Protein AF-A0A522R6Q3-F1 (afdb_monomer_lite)

pLDDT: mean 81.8, std 15.42, range [34.97, 97.06]

Structure (mmCIF, N/CA/C/O backbone):
data_AF-A0A522R6Q3-F1
#
_entry.id   AF-A0A522R6Q3-F1
#
loop_
_atom_site.group_PDB
_atom_site.id
_atom_site.type_symbol
_atom_site.label_atom_id
_atom_site.label_alt_id
_atom_site.label_comp_id
_atom_site.label_asym_id
_atom_site.label_entity_id
_atom_site.label_seq_id
_atom_site.pdbx_PDB_ins_code
_atom_site.Cartn_x
_atom_site.Cartn_y
_atom_site.Cartn_z
_atom_site.occupancy
_atom_site.B_iso_or_equiv
_atom_site.auth_seq_id
_atom_site.auth_comp_id
_atom_site.auth_asym_id
_atom_site.auth_atom_id
_atom_site.pdbx_PDB_model_num
ATOM 1 N N . ARG A 1 1 ? 6.626 5.232 -25.494 1.00 80.00 1 ARG A N 1
ATOM 2 C CA . ARG A 1 1 ? 5.201 5.577 -25.257 1.00 80.00 1 ARG A CA 1
ATOM 3 C C . ARG A 1 1 ? 5.018 6.589 -24.121 1.00 80.00 1 ARG A C 1
ATOM 5 O O . ARG A 1 1 ? 4.606 7.699 -24.402 1.00 80.00 1 ARG A O 1
ATOM 12 N N . TYR A 1 2 ? 5.373 6.273 -22.872 1.00 85.88 2 TYR A N 1
ATOM 13 C CA . TYR A 1 2 ? 5.027 7.119 -21.709 1.00 85.88 2 TYR A CA 1
ATOM 14 C C . TYR A 1 2 ? 5.958 8.314 -21.433 1.00 85.88 2 TYR A C 1
ATOM 16 O O . TYR A 1 2 ? 5.616 9.208 -20.661 1.00 85.88 2 TYR A O 1
ATOM 24 N N . PHE A 1 3 ? 7.142 8.368 -22.048 1.00 84.38 3 PHE A N 1
ATOM 25 C CA . PHE A 1 3 ? 8.125 9.424 -21.772 1.00 84.38 3 PHE A CA 1
ATOM 26 C C . PHE A 1 3 ? 8.147 10.577 -22.779 1.00 84.38 3 PHE A C 1
ATOM 28 O O . PHE A 1 3 ? 8.740 11.603 -22.460 1.00 84.38 3 PHE A O 1
ATOM 35 N N . GLY A 1 4 ? 7.463 10.466 -23.923 1.00 82.69 4 GLY A N 1
ATOM 36 C CA . GLY A 1 4 ? 7.478 11.505 -24.960 1.00 82.69 4 GLY A CA 1
ATOM 37 C C . GLY A 1 4 ? 8.907 11.939 -25.302 1.00 82.69 4 GLY A C 1
ATOM 38 O O . GLY A 1 4 ? 9.760 11.096 -25.574 1.00 82.69 4 GLY A O 1
ATOM 39 N N . GLU A 1 5 ? 9.169 13.243 -25.214 1.00 78.00 5 GLU A N 1
ATOM 40 C CA . GLU A 1 5 ? 10.476 13.860 -25.482 1.00 78.00 5 GLU A CA 1
ATOM 41 C C . GLU A 1 5 ? 11.444 13.881 -24.283 1.00 78.00 5 GLU A C 1
ATOM 43 O O . GLU A 1 5 ? 12.530 14.458 -24.378 1.00 78.00 5 GLU A O 1
ATOM 48 N N . ASP A 1 6 ? 11.090 13.271 -23.143 1.00 79.94 6 ASP A N 1
ATOM 49 C CA . ASP A 1 6 ? 11.948 13.223 -21.952 1.00 79.94 6 ASP A CA 1
ATOM 50 C C . ASP A 1 6 ? 13.162 12.306 -22.180 1.00 79.94 6 ASP A C 1
ATOM 52 O O . ASP A 1 6 ? 13.231 11.165 -21.720 1.00 79.94 6 ASP A O 1
ATOM 56 N N . ARG A 1 7 ? 14.164 12.846 -22.880 1.00 75.31 7 ARG A N 1
ATOM 57 C CA . ARG A 1 7 ? 15.468 12.215 -23.129 1.00 75.31 7 ARG A CA 1
ATOM 58 C C . ARG A 1 7 ? 16.297 12.047 -21.853 1.00 75.31 7 ARG A C 1
ATOM 60 O O . ARG A 1 7 ? 17.336 11.394 -21.877 1.00 75.31 7 ARG A O 1
ATOM 67 N N . GLY A 1 8 ? 15.864 12.635 -20.736 1.00 82.19 8 GLY A N 1
ATOM 68 C CA . GLY A 1 8 ? 16.541 12.514 -19.453 1.00 82.19 8 GLY A CA 1
ATOM 69 C C . GLY A 1 8 ? 16.447 11.114 -18.860 1.00 82.19 8 GLY A C 1
ATOM 70 O O . GLY A 1 8 ? 17.351 10.737 -18.120 1.00 82.19 8 GLY A O 1
ATOM 71 N N . ILE A 1 9 ? 15.416 10.335 -19.209 1.00 84.75 9 ILE A N 1
ATOM 72 C CA . ILE A 1 9 ? 15.151 9.022 -18.604 1.00 84.75 9 ILE A CA 1
ATOM 73 C C . ILE A 1 9 ? 16.295 8.019 -18.794 1.00 84.75 9 ILE A C 1
ATOM 75 O O . ILE A 1 9 ? 16.598 7.273 -17.871 1.00 84.75 9 ILE A O 1
ATOM 79 N N . GLY A 1 10 ? 17.000 8.068 -19.930 1.00 81.19 10 GLY A N 1
ATOM 80 C CA . GLY A 1 10 ? 18.147 7.192 -20.199 1.00 81.19 10 GLY A CA 1
ATOM 81 C C . GLY A 1 10 ? 19.348 7.430 -19.277 1.00 81.19 10 GLY A C 1
ATOM 82 O O . GLY A 1 10 ? 20.266 6.620 -19.253 1.00 81.19 10 GLY A O 1
ATOM 83 N N . ARG A 1 11 ? 19.352 8.527 -18.504 1.00 86.44 11 ARG A N 1
ATOM 84 C CA . ARG A 1 11 ? 20.384 8.827 -17.497 1.00 86.44 11 ARG A CA 1
ATOM 85 C C . ARG A 1 11 ? 20.007 8.368 -16.086 1.00 86.44 11 ARG A C 1
ATOM 87 O O . ARG A 1 11 ? 20.813 8.512 -15.171 1.00 86.44 11 ARG A O 1
ATOM 94 N N . TYR A 1 12 ? 18.779 7.897 -15.875 1.00 87.06 12 TYR A N 1
ATOM 95 C CA . TYR A 1 12 ? 18.307 7.487 -14.556 1.00 87.06 12 TYR A CA 1
ATOM 96 C C . TYR A 1 12 ? 18.830 6.085 -14.250 1.00 87.06 12 TYR A C 1
ATOM 98 O O . TYR A 1 12 ? 18.958 5.252 -15.145 1.00 87.06 12 TYR A O 1
ATOM 106 N N . ARG A 1 13 ? 19.075 5.795 -12.968 1.00 85.44 13 ARG A N 1
ATOM 107 C CA . ARG A 1 13 ? 19.248 4.404 -12.536 1.00 85.44 13 ARG A CA 1
ATOM 108 C C . ARG A 1 13 ? 17.981 3.604 -12.881 1.00 85.44 13 ARG A C 1
ATOM 110 O O . ARG A 1 13 ? 16.888 4.148 -12.677 1.00 85.44 13 ARG A O 1
ATOM 117 N N . PRO A 1 14 ? 18.098 2.345 -13.339 1.00 88.44 14 PRO A N 1
ATOM 118 C CA . PRO A 1 14 ? 16.953 1.535 -13.747 1.00 88.44 14 PRO A CA 1
ATOM 119 C C . PRO A 1 14 ? 15.808 1.510 -12.729 1.00 88.44 14 PRO A C 1
ATOM 121 O O . PRO A 1 14 ? 14.663 1.702 -13.120 1.00 88.44 14 PRO A O 1
ATOM 124 N N . ILE A 1 15 ? 16.095 1.425 -11.425 1.00 84.56 15 ILE A N 1
ATOM 125 C CA . ILE A 1 15 ? 15.044 1.448 -10.391 1.00 84.56 15 ILE A CA 1
ATOM 126 C C . ILE A 1 15 ? 14.213 2.744 -10.370 1.00 84.56 15 ILE A C 1
ATOM 128 O O . ILE A 1 15 ? 12.997 2.718 -10.188 1.00 84.56 15 ILE A O 1
ATOM 132 N N . LEU A 1 16 ? 14.849 3.894 -10.608 1.00 87.25 16 LEU A N 1
ATOM 133 C CA . LEU A 1 16 ? 14.160 5.186 -10.662 1.00 87.25 16 LEU A CA 1
ATOM 134 C C . LEU A 1 16 ? 13.388 5.339 -11.973 1.00 87.25 16 LEU A C 1
ATOM 136 O O . LEU A 1 16 ? 12.299 5.916 -11.991 1.00 87.25 16 LEU A O 1
ATOM 140 N N . ALA A 1 17 ? 13.945 4.818 -13.069 1.00 91.06 17 ALA A N 1
ATOM 141 C CA . ALA A 1 17 ? 13.254 4.768 -14.348 1.00 91.06 17 ALA A CA 1
ATOM 142 C C . ALA A 1 17 ? 11.998 3.886 -14.264 1.00 91.06 17 ALA A C 1
ATOM 144 O O . ALA A 1 17 ? 10.948 4.305 -14.744 1.00 91.06 17 ALA A O 1
ATOM 145 N N . ALA A 1 18 ? 12.086 2.740 -13.583 1.00 89.69 18 ALA A N 1
ATOM 146 C CA . ALA A 1 18 ? 10.985 1.815 -13.336 1.00 89.69 18 ALA A CA 1
ATOM 147 C C . ALA A 1 18 ? 9.850 2.494 -12.553 1.00 89.69 18 ALA A C 1
ATOM 149 O O . ALA A 1 18 ? 8.717 2.548 -13.026 1.00 89.69 18 ALA A O 1
ATOM 150 N N . ALA A 1 19 ? 10.161 3.126 -11.415 1.00 87.75 19 ALA A N 1
ATOM 151 C CA . ALA A 1 19 ? 9.169 3.860 -10.623 1.00 87.75 19 ALA A CA 1
ATOM 152 C C . ALA A 1 19 ? 8.488 4.984 -11.429 1.00 87.75 19 ALA A C 1
ATOM 154 O O . ALA A 1 19 ? 7.269 5.166 -11.375 1.00 87.75 19 ALA A O 1
ATOM 155 N N . LYS A 1 20 ? 9.264 5.733 -12.225 1.00 90.81 20 LYS A N 1
ATOM 156 C CA . LYS A 1 20 ? 8.725 6.807 -13.069 1.00 90.81 20 LYS A CA 1
ATOM 157 C C . LYS A 1 20 ? 7.875 6.263 -14.221 1.00 90.81 20 LYS A C 1
ATOM 159 O O . LYS A 1 20 ? 6.862 6.880 -14.548 1.00 90.81 20 LYS A O 1
ATOM 164 N N . LEU A 1 21 ? 8.271 5.142 -14.827 1.00 92.06 21 LEU A N 1
ATOM 165 C CA . LEU A 1 21 ? 7.525 4.471 -15.891 1.00 92.06 21 LEU A CA 1
ATOM 166 C C . LEU A 1 21 ? 6.180 3.981 -15.364 1.00 92.06 21 LEU A C 1
ATOM 168 O O . LEU A 1 21 ? 5.160 4.367 -15.927 1.00 92.06 21 LEU A O 1
ATOM 172 N N . MET A 1 22 ? 6.178 3.241 -14.253 1.00 90.25 22 MET A N 1
ATOM 173 C CA . MET A 1 22 ? 4.954 2.747 -13.622 1.00 90.25 22 MET A CA 1
ATOM 174 C C . MET A 1 22 ? 3.986 3.894 -13.313 1.00 90.25 22 MET A C 1
ATOM 176 O O . MET A 1 22 ? 2.839 3.877 -13.753 1.00 90.25 22 MET A O 1
ATOM 180 N N . LYS A 1 23 ? 4.471 4.961 -12.659 1.00 90.19 23 LYS A N 1
ATOM 181 C CA . LYS A 1 23 ? 3.654 6.146 -12.355 1.00 90.19 23 LYS A CA 1
ATOM 182 C C . LYS A 1 23 ? 3.011 6.744 -13.608 1.00 90.19 23 LYS A C 1
ATOM 184 O O . LYS A 1 23 ? 1.820 7.047 -13.603 1.00 90.19 23 LYS A O 1
ATOM 189 N N . LYS A 1 24 ? 3.788 6.943 -14.678 1.00 92.19 24 LYS A N 1
ATOM 190 C CA . LYS A 1 24 ? 3.263 7.513 -15.926 1.00 92.19 24 LYS A CA 1
ATOM 191 C C . LYS A 1 24 ? 2.306 6.562 -16.642 1.00 92.19 24 LYS A C 1
ATOM 193 O O . LYS A 1 24 ? 1.339 7.036 -17.229 1.00 92.19 24 LYS A O 1
ATOM 198 N N . ALA A 1 25 ? 2.568 5.258 -16.601 1.00 92.44 25 ALA A N 1
ATOM 199 C CA . ALA A 1 25 ? 1.698 4.254 -17.191 1.00 92.44 25 ALA A CA 1
ATOM 200 C C . ALA A 1 25 ? 0.341 4.218 -16.485 1.00 92.44 25 ALA A C 1
ATOM 202 O O . ALA A 1 25 ? -0.677 4.341 -17.156 1.00 92.44 25 ALA A O 1
ATOM 203 N N . MET A 1 26 ? 0.313 4.177 -15.150 1.00 90.75 26 MET A N 1
ATOM 204 C CA . MET A 1 26 ? -0.932 4.265 -14.381 1.00 90.75 26 MET A CA 1
ATOM 205 C C . MET A 1 26 ? -1.720 5.536 -14.734 1.00 90.75 26 MET A C 1
ATOM 207 O O . MET A 1 26 ? -2.878 5.454 -15.136 1.00 90.75 26 MET A O 1
ATOM 211 N N . GLN A 1 27 ? -1.067 6.704 -14.696 1.00 90.50 27 GLN A N 1
ATOM 212 C CA . GLN A 1 27 ? -1.711 7.987 -15.005 1.00 90.50 27 GLN A CA 1
ATOM 213 C C . GLN A 1 27 ? -2.290 8.043 -16.423 1.00 90.50 27 GLN A C 1
ATOM 215 O O . GLN A 1 27 ? -3.409 8.515 -16.614 1.00 90.50 27 GLN A O 1
ATOM 220 N N . ALA A 1 28 ? -1.543 7.561 -17.419 1.00 92.19 28 ALA A N 1
ATOM 221 C CA . ALA A 1 28 ? -1.988 7.542 -18.810 1.00 92.19 28 ALA A CA 1
ATOM 222 C C . ALA A 1 28 ? -3.176 6.596 -19.050 1.00 92.19 28 ALA A C 1
ATOM 224 O O . ALA A 1 28 ? -3.886 6.761 -20.037 1.00 92.19 28 ALA A O 1
ATOM 225 N N . ASN A 1 29 ? -3.397 5.639 -18.149 1.00 91.75 29 ASN A N 1
ATOM 226 C CA . ASN A 1 29 ? -4.520 4.709 -18.182 1.00 91.75 29 ASN A CA 1
ATOM 227 C C . ASN A 1 29 ? -5.604 5.081 -17.153 1.00 91.75 29 ASN A C 1
ATOM 229 O O . ASN A 1 29 ? -6.420 4.252 -16.782 1.00 91.75 29 ASN A O 1
ATOM 233 N N . GLY A 1 30 ? -5.635 6.325 -16.658 1.00 90.38 30 GLY A N 1
ATOM 234 C CA . GLY A 1 30 ? -6.686 6.782 -15.739 1.00 90.38 30 GLY A CA 1
ATOM 235 C C . GLY A 1 30 ? -6.645 6.139 -14.348 1.00 90.38 30 GLY A C 1
ATOM 236 O O . GLY A 1 30 ? -7.564 6.336 -13.559 1.00 90.38 30 GLY A O 1
ATOM 237 N N . LEU A 1 31 ? -5.577 5.410 -14.024 1.00 89.88 31 LEU A N 1
ATOM 238 C CA . LEU A 1 31 ? -5.349 4.832 -12.708 1.00 89.88 31 LEU A CA 1
ATOM 239 C C . LEU A 1 31 ? -4.641 5.863 -11.826 1.00 89.88 31 LEU A C 1
ATOM 241 O O . LEU A 1 31 ? -3.684 6.529 -12.241 1.00 89.88 31 LEU A O 1
ATOM 245 N N . ARG A 1 32 ? -5.097 5.987 -10.582 1.00 82.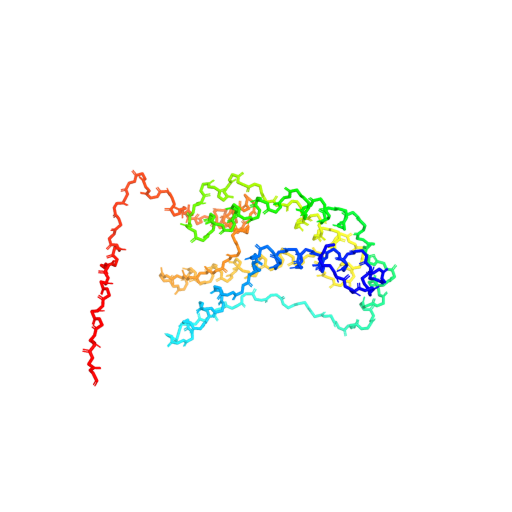81 32 ARG A N 1
ATOM 246 C CA . ARG A 1 32 ? -4.449 6.808 -9.557 1.00 82.81 32 ARG A CA 1
ATOM 247 C C . ARG A 1 32 ? -3.937 5.924 -8.433 1.00 82.81 32 ARG A C 1
ATOM 249 O O . ARG A 1 32 ? -4.434 4.823 -8.219 1.00 82.81 32 ARG A O 1
ATOM 256 N N . GLY A 1 33 ? -2.901 6.420 -7.767 1.00 74.31 33 GLY A N 1
ATOM 257 C CA . GLY A 1 33 ? -2.432 5.836 -6.521 1.00 74.31 33 GLY A CA 1
ATOM 258 C C . GLY A 1 33 ? -3.388 6.131 -5.367 1.00 74.31 33 GLY A C 1
ATOM 259 O O . GLY A 1 33 ? -4.472 6.688 -5.541 1.00 74.31 33 GLY A O 1
ATOM 260 N N . ASP A 1 34 ? -2.935 5.769 -4.183 1.00 70.94 34 ASP A N 1
ATOM 261 C CA . ASP A 1 34 ? -3.558 6.069 -2.905 1.00 70.94 34 ASP A CA 1
ATOM 262 C C . ASP A 1 34 ? -3.635 7.582 -2.603 1.00 70.94 34 ASP A C 1
ATOM 264 O O . ASP A 1 34 ? -3.029 8.422 -3.270 1.00 70.94 34 ASP A O 1
ATOM 268 N N . GLY A 1 35 ? -4.410 7.940 -1.572 1.00 75.50 35 GLY A N 1
ATOM 269 C CA . GLY A 1 35 ? -4.387 9.279 -0.968 1.00 75.50 35 GLY A CA 1
ATOM 270 C C . GLY A 1 35 ? -5.717 10.033 -0.968 1.00 75.50 35 GLY A C 1
ATOM 271 O O . GLY A 1 35 ? -5.989 10.778 -0.030 1.00 75.50 35 GLY A O 1
ATOM 272 N N . GLU A 1 36 ? -6.572 9.838 -1.974 1.00 82.81 36 GLU A N 1
ATOM 273 C CA . GLU A 1 36 ? -7.834 10.591 -2.067 1.00 82.81 36 GLU A CA 1
ATOM 274 C C . GLU A 1 36 ? -8.810 10.191 -0.948 1.00 82.81 36 GLU A C 1
ATOM 276 O O . GLU A 1 36 ? -9.277 11.041 -0.192 1.00 82.81 36 GLU A O 1
ATOM 281 N N . VAL A 1 37 ? -9.027 8.885 -0.754 1.00 87.06 37 VAL A N 1
ATOM 282 C CA . VAL A 1 37 ? -9.896 8.367 0.317 1.00 87.06 37 VAL A CA 1
ATOM 283 C C . VAL A 1 37 ? -9.352 8.703 1.703 1.00 87.06 37 VAL A C 1
ATOM 285 O O . VAL A 1 37 ? -10.098 9.188 2.551 1.00 87.06 37 VAL A O 1
ATOM 288 N N . THR A 1 38 ? -8.055 8.500 1.947 1.00 87.12 38 THR A N 1
ATOM 289 C CA . THR A 1 38 ? -7.442 8.811 3.249 1.00 87.12 38 THR A CA 1
ATOM 290 C C . THR A 1 38 ? -7.491 10.308 3.553 1.00 87.12 38 THR A C 1
ATOM 292 O O . THR A 1 38 ? -7.748 10.686 4.696 1.00 87.12 38 THR A O 1
ATOM 295 N N . GLY A 1 39 ? -7.321 11.169 2.544 1.00 90.25 39 GLY A N 1
ATOM 296 C CA . GLY A 1 39 ? -7.484 12.617 2.668 1.00 90.25 39 GLY A CA 1
ATOM 297 C C . GLY A 1 39 ? -8.916 13.032 3.013 1.00 90.25 39 GLY A C 1
ATOM 298 O O . GLY A 1 39 ? -9.122 13.839 3.925 1.00 90.25 39 GLY A O 1
ATOM 299 N N . THR A 1 40 ? -9.910 12.453 2.336 1.00 93.44 40 THR A N 1
ATOM 300 C CA . THR A 1 40 ? -11.330 12.699 2.633 1.00 93.44 40 THR A CA 1
ATOM 301 C C . THR A 1 40 ? -11.694 12.224 4.040 1.00 93.44 40 THR A C 1
ATOM 303 O O . THR A 1 40 ? -12.265 12.996 4.808 1.00 93.44 40 THR A O 1
ATOM 306 N N . VAL A 1 41 ? -11.291 11.010 4.432 1.00 93.19 41 VAL A N 1
ATOM 307 C CA . VAL A 1 41 ? -11.500 10.483 5.793 1.00 93.19 41 VAL A CA 1
ATOM 308 C C . VAL A 1 41 ? -10.866 11.395 6.843 1.00 93.19 41 VAL A C 1
ATOM 310 O O . VAL A 1 41 ? -11.522 11.754 7.818 1.00 93.19 41 VAL A O 1
ATOM 313 N N . ALA A 1 42 ? -9.614 11.819 6.647 1.00 92.06 42 ALA A N 1
ATOM 314 C CA . ALA A 1 42 ? -8.933 12.715 7.581 1.00 92.06 42 ALA A CA 1
ATOM 315 C C . ALA A 1 42 ? -9.641 14.076 7.701 1.00 92.06 42 ALA A C 1
ATOM 317 O O . ALA A 1 42 ? -9.712 14.653 8.789 1.00 92.06 42 ALA A O 1
ATOM 318 N N . THR A 1 43 ? -10.187 14.583 6.593 1.00 95.00 43 THR A N 1
ATOM 319 C CA . THR A 1 43 ? -10.943 15.841 6.559 1.00 95.00 43 THR A CA 1
ATOM 320 C C . THR A 1 43 ? -12.251 15.712 7.336 1.00 95.00 43 THR A C 1
ATOM 322 O O . THR A 1 43 ? -12.528 16.555 8.190 1.00 95.00 43 THR A O 1
ATOM 325 N N . LEU A 1 44 ? -13.011 14.637 7.108 1.00 96.06 44 LEU A N 1
ATOM 326 C CA . LEU A 1 44 ? -14.251 14.341 7.831 1.00 96.06 44 LEU A CA 1
ATOM 327 C C . LEU A 1 44 ? -13.996 14.144 9.328 1.00 96.06 44 LEU A C 1
ATOM 329 O O . LEU A 1 44 ? -14.665 14.758 10.156 1.00 96.06 44 LEU A O 1
ATOM 333 N N . ALA A 1 45 ? -12.975 13.364 9.692 1.00 94.75 45 ALA A N 1
ATOM 334 C CA . ALA A 1 45 ? -12.592 13.158 11.086 1.00 94.75 45 ALA A CA 1
ATOM 335 C C . ALA A 1 45 ? -12.306 14.493 11.792 1.00 94.75 45 ALA A C 1
ATOM 337 O O . ALA A 1 45 ? -12.816 14.742 12.883 1.00 94.75 45 ALA A O 1
ATOM 338 N N . LYS A 1 46 ? -11.568 15.398 11.135 1.00 95.38 46 LYS A N 1
ATOM 339 C CA . LYS A 1 46 ? -11.297 16.741 11.661 1.00 95.38 46 LYS A CA 1
ATOM 340 C C . LYS A 1 46 ? -12.568 17.582 11.802 1.00 95.38 46 LYS A C 1
ATOM 342 O O . LYS A 1 46 ? -12.732 18.243 12.823 1.00 95.38 46 LYS A O 1
ATOM 347 N N . GLN A 1 47 ? -13.448 17.575 10.799 1.00 97.06 47 GLN A N 1
ATOM 348 C CA . GLN A 1 47 ? -14.710 18.328 10.824 1.00 97.06 47 GLN A CA 1
ATOM 349 C C . GLN A 1 47 ? -15.620 17.895 11.978 1.00 97.06 47 GLN A C 1
ATOM 351 O O . GLN A 1 47 ? -16.281 18.735 12.582 1.00 97.06 47 GLN A O 1
ATOM 356 N N . HIS A 1 48 ? -15.606 16.607 12.314 1.00 96.38 48 HIS A N 1
ATOM 357 C CA . HIS A 1 48 ? -16.421 16.032 13.382 1.00 96.38 48 HIS A CA 1
ATOM 358 C C . HIS A 1 48 ? -15.687 15.896 14.727 1.00 96.38 48 HIS A C 1
ATOM 360 O O . HIS A 1 48 ? -16.232 15.312 15.659 1.00 96.38 48 HIS A O 1
ATOM 366 N N . GLY A 1 49 ? -14.465 16.425 14.858 1.00 94.88 49 GLY A N 1
ATOM 367 C CA . GLY A 1 49 ? -13.703 16.369 16.110 1.00 94.88 49 GLY A CA 1
ATOM 368 C C . GLY A 1 49 ? -13.281 14.956 16.536 1.00 94.88 49 GLY A C 1
ATOM 369 O O . GLY A 1 49 ? -13.000 14.729 17.712 1.00 94.88 49 GLY A O 1
ATOM 370 N N . VAL A 1 50 ? -13.228 14.003 15.603 1.00 94.44 50 VAL A N 1
ATOM 371 C CA . VAL A 1 50 ? -12.780 12.630 15.861 1.00 94.44 50 VAL A CA 1
ATOM 372 C C . VAL A 1 50 ? -11.263 12.624 16.024 1.00 94.44 50 VAL A C 1
ATOM 374 O O . VAL A 1 50 ? -10.524 13.095 15.155 1.00 94.44 50 VAL A O 1
ATOM 377 N N . LYS A 1 51 ? -10.776 12.073 17.142 1.00 91.38 51 LYS A N 1
ATOM 378 C CA . LYS A 1 51 ? -9.339 11.925 17.391 1.00 91.38 51 LYS A CA 1
ATOM 379 C C . LYS A 1 51 ? -8.733 10.983 16.351 1.00 91.38 51 LYS A C 1
ATOM 381 O O . LYS A 1 51 ? -9.059 9.803 16.309 1.00 91.38 51 LYS A O 1
ATOM 386 N N . THR A 1 52 ? -7.802 11.495 15.555 1.00 91.19 52 THR A N 1
ATOM 387 C CA . THR A 1 52 ? -7.048 10.691 14.590 1.00 91.19 52 THR A CA 1
ATOM 388 C C . THR A 1 52 ? -5.737 10.220 15.201 1.00 91.19 52 THR A C 1
ATOM 390 O O . THR A 1 52 ? -4.943 11.042 15.664 1.00 91.19 52 THR A O 1
ATOM 393 N N . VAL A 1 53 ? -5.480 8.917 15.148 1.00 89.44 53 VAL A N 1
ATOM 394 C CA . VAL A 1 53 ? -4.160 8.346 15.423 1.00 89.44 53 VAL A CA 1
ATOM 395 C C . VAL A 1 53 ? -3.500 8.053 14.086 1.00 89.44 53 VAL A C 1
ATOM 397 O O . VAL A 1 53 ? -4.107 7.433 13.217 1.00 89.44 53 VAL A O 1
ATOM 400 N N . LYS A 1 54 ? -2.264 8.519 13.913 1.00 85.06 54 LYS A N 1
ATOM 401 C CA . LYS A 1 54 ? -1.415 8.120 12.794 1.00 85.06 54 LYS A CA 1
ATOM 402 C C . LYS A 1 54 ? -0.308 7.229 13.351 1.00 85.06 54 LYS A C 1
ATOM 404 O O . LYS A 1 54 ? 0.592 7.768 13.996 1.00 85.06 54 LYS A O 1
ATOM 409 N N . PRO A 1 55 ? -0.382 5.899 13.167 1.00 80.94 55 PRO A N 1
ATOM 410 C CA . PRO A 1 55 ? 0.660 4.971 13.595 1.00 80.94 55 PRO A CA 1
ATOM 411 C C . PRO A 1 55 ? 1.883 5.109 12.673 1.00 80.94 55 PRO A C 1
ATOM 413 O O . PRO A 1 55 ? 2.186 4.253 11.849 1.00 80.94 55 PRO A O 1
ATOM 416 N N . GLU A 1 56 ? 2.549 6.260 12.734 1.00 77.12 56 GLU A N 1
ATOM 417 C CA . GLU A 1 56 ? 3.707 6.563 11.901 1.00 77.12 56 GLU A CA 1
ATOM 418 C C . GLU A 1 56 ? 4.972 6.011 12.560 1.00 77.12 56 GLU A C 1
ATOM 420 O O . GLU A 1 56 ? 5.286 6.310 13.713 1.00 77.12 56 GLU A O 1
ATOM 425 N N . THR A 1 57 ? 5.734 5.222 11.803 1.00 76.50 57 THR A N 1
ATOM 426 C CA . THR A 1 57 ? 7.108 4.879 12.170 1.00 76.50 57 THR A CA 1
ATOM 427 C C . THR A 1 57 ? 8.054 5.854 11.483 1.00 76.50 57 THR A C 1
ATOM 429 O O . THR A 1 57 ? 8.250 5.792 10.271 1.00 76.50 57 THR A O 1
ATOM 432 N N . THR A 1 58 ? 8.683 6.739 12.254 1.00 76.12 58 THR A N 1
ATOM 433 C CA . THR A 1 58 ? 9.705 7.642 11.713 1.00 76.12 58 THR A CA 1
ATOM 434 C C . THR A 1 58 ? 11.005 6.880 11.476 1.00 76.12 58 THR A C 1
ATOM 436 O O . THR A 1 58 ? 11.587 6.293 12.397 1.00 76.12 58 THR A O 1
ATOM 439 N N . LEU A 1 59 ? 11.485 6.911 10.233 1.00 79.25 59 LEU A N 1
ATOM 440 C CA . LEU A 1 59 ? 12.854 6.547 9.894 1.00 79.25 59 LEU A CA 1
ATOM 441 C C . LEU A 1 59 ? 13.678 7.824 9.725 1.00 79.25 59 LEU A C 1
ATOM 443 O O . LEU A 1 59 ? 13.549 8.537 8.731 1.00 79.25 59 LEU A O 1
ATOM 447 N N . GLU A 1 60 ? 14.532 8.116 10.700 1.00 80.56 60 GLU A N 1
ATOM 448 C CA . GLU A 1 60 ? 15.426 9.266 10.627 1.00 80.56 60 GLU A CA 1
ATOM 449 C C . GLU A 1 60 ? 16.713 8.901 9.877 1.00 80.56 60 GLU A C 1
ATOM 451 O O . GLU A 1 60 ? 17.534 8.115 10.353 1.00 80.56 60 GLU A O 1
ATOM 456 N N . ILE A 1 61 ? 16.925 9.517 8.712 1.00 80.56 61 ILE A N 1
ATOM 457 C CA . ILE A 1 61 ? 18.202 9.441 7.998 1.00 80.56 61 ILE A CA 1
ATOM 458 C C . ILE A 1 61 ? 19.091 10.578 8.503 1.00 80.56 61 ILE A C 1
ATOM 460 O O . ILE A 1 61 ? 19.070 11.682 7.960 1.00 80.56 61 ILE A O 1
ATOM 464 N N . ARG A 1 62 ? 19.889 10.296 9.538 1.00 78.81 62 ARG A N 1
ATOM 465 C CA . ARG A 1 62 ? 20.783 11.282 10.177 1.00 78.81 62 ARG A CA 1
ATOM 466 C C . ARG A 1 62 ? 21.762 11.933 9.200 1.00 78.81 62 ARG A C 1
ATOM 468 O O . ARG A 1 62 ? 22.077 13.113 9.317 1.00 78.81 62 ARG A O 1
ATOM 475 N N . GLU A 1 63 ? 22.236 11.168 8.219 1.00 83.88 63 GLU A N 1
ATOM 476 C CA . GLU A 1 63 ? 23.277 11.599 7.285 1.00 83.88 63 GLU A CA 1
ATOM 477 C C . GLU A 1 63 ? 22.816 11.489 5.822 1.00 83.88 63 GLU A C 1
ATOM 479 O O . GLU A 1 63 ? 23.287 10.629 5.072 1.00 83.88 63 GLU A O 1
ATOM 484 N N . PRO A 1 64 ? 21.908 12.370 5.359 1.00 84.12 64 PRO A N 1
ATOM 485 C CA . PRO A 1 64 ? 21.239 12.216 4.065 1.00 84.12 64 PRO A CA 1
ATOM 486 C C . PRO A 1 64 ? 22.213 12.237 2.880 1.00 84.12 64 PRO A C 1
ATOM 488 O O . PRO A 1 64 ? 22.047 11.494 1.916 1.00 84.12 64 PRO A O 1
ATOM 491 N N . ARG A 1 65 ? 23.287 13.037 2.951 1.00 86.25 65 ARG A N 1
ATOM 492 C CA . ARG A 1 65 ? 24.327 13.054 1.906 1.00 86.25 65 ARG A CA 1
ATOM 493 C C . ARG A 1 65 ? 25.105 11.741 1.844 1.00 86.25 65 ARG A C 1
ATOM 495 O O . ARG A 1 65 ? 25.459 11.307 0.749 1.00 86.25 65 ARG A O 1
ATOM 502 N N . GLN A 1 66 ? 25.385 11.128 2.994 1.00 83.75 66 GLN A N 1
ATOM 503 C CA . GLN A 1 66 ? 26.065 9.835 3.043 1.00 83.75 66 GLN A CA 1
ATOM 504 C C . GLN A 1 66 ? 25.145 8.724 2.542 1.00 83.75 66 GLN A C 1
ATOM 506 O O . GLN A 1 66 ? 25.579 7.913 1.732 1.00 83.75 66 GLN A O 1
ATOM 511 N N . ALA A 1 67 ? 23.864 8.758 2.913 1.00 81.31 67 ALA A N 1
ATOM 512 C CA . ALA A 1 67 ? 22.848 7.850 2.393 1.00 81.31 67 ALA A CA 1
ATOM 513 C C . ALA A 1 67 ? 22.765 7.908 0.858 1.00 81.31 67 ALA A C 1
ATOM 515 O O . ALA A 1 67 ? 22.853 6.881 0.194 1.00 81.31 67 ALA A O 1
ATOM 516 N N . VAL A 1 68 ? 22.699 9.103 0.262 1.00 82.88 68 VAL A N 1
ATOM 517 C CA . VAL A 1 68 ? 22.684 9.239 -1.206 1.00 82.88 68 VAL A CA 1
ATOM 518 C C . VAL A 1 68 ? 23.954 8.664 -1.843 1.00 82.88 68 VAL A C 1
ATOM 520 O O . VAL A 1 68 ? 23.866 7.963 -2.850 1.00 82.88 68 VAL A O 1
ATOM 523 N N . LYS A 1 69 ? 25.135 8.909 -1.259 1.00 82.75 69 LYS A N 1
ATOM 524 C CA . LYS A 1 69 ? 26.396 8.327 -1.752 1.00 82.75 69 LYS A CA 1
ATOM 525 C C . LYS A 1 69 ? 26.411 6.802 -1.633 1.00 82.75 69 LYS A C 1
ATOM 527 O O . LYS A 1 69 ? 26.818 6.135 -2.578 1.00 82.75 69 LYS A O 1
ATOM 532 N N . ALA A 1 70 ? 25.940 6.257 -0.515 1.00 78.38 70 ALA A N 1
ATOM 533 C CA . ALA A 1 70 ? 25.851 4.819 -0.283 1.00 78.38 70 ALA A CA 1
ATOM 534 C C . ALA A 1 70 ? 24.867 4.151 -1.253 1.00 78.38 70 ALA A C 1
ATOM 536 O O . ALA A 1 70 ? 25.175 3.102 -1.810 1.00 78.38 70 ALA A O 1
ATOM 537 N N . PHE A 1 71 ? 23.730 4.789 -1.538 1.00 80.19 71 PHE A N 1
ATOM 538 C CA . PHE A 1 71 ? 22.802 4.336 -2.572 1.00 80.19 71 PHE A CA 1
ATOM 539 C C . PHE A 1 71 ? 23.438 4.384 -3.968 1.00 80.19 71 PHE A C 1
ATOM 541 O O . PHE A 1 71 ? 23.301 3.451 -4.756 1.00 80.19 71 PHE A O 1
ATOM 548 N N . ALA A 1 72 ? 24.166 5.456 -4.289 1.00 78.62 72 ALA A N 1
ATOM 549 C CA . ALA A 1 72 ? 24.841 5.583 -5.576 1.00 78.62 72 ALA A CA 1
ATOM 550 C C . ALA A 1 72 ? 25.952 4.535 -5.770 1.00 78.62 72 ALA A C 1
ATOM 552 O O . ALA A 1 72 ? 26.151 4.084 -6.897 1.00 78.62 72 ALA A O 1
ATOM 553 N N . ALA A 1 73 ? 26.644 4.149 -4.694 1.00 78.62 73 ALA A N 1
ATOM 554 C CA . ALA A 1 73 ? 27.711 3.152 -4.715 1.00 78.62 73 ALA A CA 1
ATOM 555 C C . ALA A 1 73 ? 27.185 1.706 -4.689 1.00 78.62 73 ALA A C 1
ATOM 557 O O . ALA A 1 73 ? 27.665 0.874 -5.452 1.00 78.62 73 ALA A O 1
ATOM 558 N N . SER A 1 74 ? 26.188 1.424 -3.844 1.00 72.31 74 SER A N 1
ATOM 559 C CA . SER A 1 74 ? 25.795 0.056 -3.463 1.00 72.31 74 SER A CA 1
ATOM 560 C C . SER A 1 74 ? 24.279 -0.178 -3.433 1.00 72.31 74 SER A C 1
ATOM 562 O O . SER A 1 74 ? 23.821 -1.208 -2.940 1.00 72.31 74 SER A O 1
ATOM 564 N N . GLY A 1 75 ? 23.478 0.776 -3.909 1.00 69.81 75 GLY A N 1
ATOM 565 C CA . GLY A 1 75 ? 22.043 0.581 -4.103 1.00 69.81 75 GLY A CA 1
ATOM 566 C C . GLY A 1 75 ? 21.763 -0.385 -5.260 1.00 69.81 75 GLY A C 1
ATOM 567 O O . GLY A 1 75 ? 22.609 -0.522 -6.154 1.00 69.81 75 GLY A O 1
ATOM 568 N N . PRO A 1 76 ? 20.576 -1.018 -5.281 1.00 73.50 76 PRO A N 1
ATOM 569 C CA . PRO A 1 76 ? 20.208 -1.962 -6.332 1.00 73.50 76 PRO A CA 1
ATOM 570 C C . PRO A 1 76 ? 20.332 -1.300 -7.710 1.00 73.50 76 PRO A C 1
ATOM 572 O O . PRO A 1 76 ? 19.987 -0.123 -7.880 1.00 73.50 76 PRO A O 1
ATOM 575 N N . ASP A 1 77 ? 20.841 -2.037 -8.701 1.00 73.81 77 ASP A N 1
ATOM 576 C CA . ASP A 1 77 ? 20.858 -1.540 -10.081 1.00 73.81 77 ASP A CA 1
ATOM 577 C C . ASP A 1 77 ? 19.423 -1.311 -10.589 1.00 73.81 77 ASP A C 1
ATOM 579 O O . ASP A 1 77 ? 19.147 -0.311 -11.250 1.00 73.81 77 ASP A O 1
ATOM 583 N N . GLY A 1 78 ? 18.488 -2.163 -10.159 1.00 79.88 78 GLY A N 1
ATOM 584 C CA . GLY A 1 78 ? 17.080 -2.121 -10.510 1.00 79.88 78 GLY A CA 1
ATOM 585 C C . GLY A 1 78 ? 16.768 -2.645 -11.903 1.00 79.88 78 GLY A C 1
ATOM 586 O O . GLY A 1 78 ? 15.691 -2.332 -12.399 1.00 79.88 78 GLY A O 1
ATOM 587 N N . ILE A 1 79 ? 17.675 -3.380 -12.556 1.00 85.56 79 ILE A N 1
ATOM 588 C CA . ILE A 1 79 ? 17.450 -3.878 -13.923 1.00 85.56 79 ILE A CA 1
ATOM 589 C C . ILE A 1 79 ? 16.285 -4.868 -13.937 1.00 85.56 79 ILE A C 1
ATOM 591 O O . ILE A 1 79 ? 15.371 -4.710 -14.741 1.00 85.56 79 ILE A O 1
ATOM 595 N N . ALA A 1 80 ? 16.269 -5.826 -13.005 1.00 83.25 80 ALA A N 1
ATOM 596 C CA . ALA A 1 80 ? 15.169 -6.783 -12.871 1.00 83.25 80 ALA A CA 1
ATOM 597 C C . ALA A 1 80 ? 13.829 -6.082 -12.584 1.00 83.25 80 ALA A C 1
ATOM 599 O O . ALA A 1 80 ? 12.823 -6.388 -13.215 1.00 83.25 80 ALA A O 1
ATOM 600 N N . CYS A 1 81 ? 13.832 -5.078 -11.698 1.00 87.56 81 CYS A N 1
ATOM 601 C CA . CYS A 1 81 ? 12.645 -4.267 -11.422 1.00 87.56 81 CYS A CA 1
ATOM 602 C C . CYS A 1 81 ? 12.175 -3.492 -12.666 1.00 87.56 81 CYS A C 1
ATOM 604 O O . CYS A 1 81 ? 10.980 -3.434 -12.936 1.00 87.56 81 CYS A O 1
ATOM 606 N N . LEU A 1 82 ? 13.091 -2.911 -13.449 1.00 89.31 82 LEU A N 1
ATOM 607 C CA . LEU A 1 82 ? 12.734 -2.224 -14.690 1.00 89.31 82 LEU A CA 1
ATOM 608 C C . LEU A 1 82 ? 12.155 -3.187 -15.732 1.00 89.31 82 LEU A C 1
ATOM 610 O O . LEU A 1 82 ? 11.167 -2.830 -16.364 1.00 89.31 82 LEU A O 1
ATOM 614 N N . GLY A 1 83 ? 12.740 -4.379 -15.888 1.00 89.81 83 GLY A N 1
ATOM 615 C CA . GLY A 1 83 ? 12.206 -5.435 -16.753 1.00 89.81 83 GLY A CA 1
ATOM 616 C C . GLY A 1 83 ? 10.776 -5.799 -16.368 1.00 89.81 83 GLY A C 1
ATOM 617 O O . GLY A 1 83 ? 9.877 -5.684 -17.190 1.00 89.81 83 GLY A O 1
ATOM 618 N N . LEU A 1 84 ? 10.546 -6.073 -15.084 1.00 88.81 84 LEU A N 1
ATOM 619 C CA . LEU A 1 84 ? 9.214 -6.379 -14.570 1.00 88.81 84 LEU A CA 1
ATOM 620 C C . LEU A 1 84 ? 8.218 -5.231 -14.784 1.00 88.81 84 LEU A C 1
ATOM 622 O O . LEU A 1 84 ? 7.080 -5.468 -15.161 1.00 88.81 84 LEU A O 1
ATOM 626 N N . VAL A 1 85 ? 8.624 -3.970 -14.593 1.00 90.88 85 VAL A N 1
ATOM 627 C CA . VAL A 1 85 ? 7.739 -2.831 -14.897 1.00 90.88 85 VAL A CA 1
ATOM 628 C C . VAL A 1 85 ? 7.391 -2.761 -16.379 1.00 90.88 85 VAL A C 1
ATOM 630 O O . VAL A 1 85 ? 6.270 -2.378 -16.701 1.00 90.88 85 VAL A O 1
ATOM 633 N N . LEU A 1 86 ? 8.323 -3.081 -17.280 1.00 92.12 86 LEU A N 1
ATOM 634 C CA . LEU A 1 86 ? 8.019 -3.133 -18.710 1.00 92.12 86 LEU A CA 1
ATOM 635 C C . LEU A 1 86 ? 6.960 -4.206 -18.987 1.00 92.12 86 LEU A C 1
ATOM 637 O O . LEU A 1 86 ? 5.943 -3.877 -19.591 1.00 92.12 86 LEU A O 1
ATOM 641 N N . ASP A 1 87 ? 7.138 -5.413 -18.444 1.00 91.56 87 ASP A N 1
ATOM 642 C CA . ASP A 1 87 ? 6.176 -6.513 -18.591 1.00 91.56 87 ASP A CA 1
ATOM 643 C C . ASP A 1 87 ? 4.787 -6.125 -18.060 1.00 91.56 87 ASP A C 1
ATOM 645 O O . ASP A 1 87 ? 3.778 -6.293 -18.742 1.00 91.56 87 ASP A O 1
ATOM 649 N N . VAL A 1 88 ? 4.729 -5.504 -16.880 1.00 90.56 88 VAL A N 1
ATOM 650 C CA . VAL A 1 88 ? 3.478 -5.041 -16.259 1.00 90.56 88 VAL A CA 1
ATOM 651 C C . VAL A 1 88 ? 2.771 -4.009 -17.129 1.00 90.56 88 VAL A C 1
ATOM 653 O O . VAL A 1 88 ? 1.557 -4.056 -17.328 1.00 90.56 88 VAL A O 1
ATOM 656 N N . VAL A 1 89 ? 3.529 -3.051 -17.656 1.00 92.19 89 VAL A N 1
ATOM 657 C CA . VAL A 1 89 ? 2.989 -1.978 -18.489 1.00 92.19 89 VAL A CA 1
ATOM 658 C C . VAL A 1 89 ? 2.490 -2.497 -19.838 1.00 92.19 89 VAL A C 1
ATOM 660 O O . VAL A 1 89 ? 1.556 -1.913 -20.393 1.00 92.19 89 VAL A O 1
ATOM 663 N N . ASP A 1 90 ? 3.084 -3.570 -20.353 1.00 91.25 90 ASP A N 1
ATOM 664 C CA . ASP A 1 90 ? 2.707 -4.158 -21.636 1.00 91.25 90 ASP A CA 1
ATOM 665 C C . ASP A 1 90 ? 1.581 -5.197 -21.506 1.00 91.25 90 ASP A C 1
ATOM 667 O O . ASP A 1 90 ? 0.775 -5.334 -22.432 1.00 91.25 90 ASP A O 1
ATOM 671 N N . HIS A 1 91 ? 1.478 -5.891 -20.367 1.00 91.44 91 HIS A N 1
ATOM 672 C CA . HIS A 1 91 ? 0.607 -7.064 -20.228 1.00 91.44 91 HIS A CA 1
ATOM 673 C C . HIS A 1 91 ? -0.405 -7.000 -19.080 1.00 91.44 91 HIS A C 1
ATOM 675 O O . HIS A 1 91 ? -1.499 -7.538 -19.228 1.00 91.44 91 HIS A O 1
ATOM 681 N N . GLU A 1 92 ? -0.098 -6.328 -17.971 1.00 91.06 92 GLU A N 1
ATOM 682 C CA . GLU A 1 92 ? -0.892 -6.436 -16.733 1.00 91.06 92 GLU A CA 1
ATOM 683 C C . GLU A 1 92 ? -1.811 -5.231 -16.478 1.00 91.06 92 GLU A C 1
ATOM 685 O O . GLU A 1 92 ? -2.637 -5.263 -15.569 1.00 91.06 92 GLU A O 1
ATOM 690 N N . LEU A 1 93 ? -1.745 -4.161 -17.279 1.00 90.38 93 LEU A N 1
ATOM 691 C CA . LEU A 1 93 ? -2.653 -3.011 -17.125 1.00 90.38 93 LEU A CA 1
ATOM 692 C C . LEU A 1 93 ? -4.154 -3.382 -17.080 1.00 90.38 93 LEU A C 1
ATOM 694 O O . LEU A 1 93 ? -4.871 -2.766 -16.284 1.00 90.38 93 LEU A O 1
ATOM 698 N N . PRO A 1 94 ? -4.665 -4.363 -17.858 1.00 91.62 94 PRO A N 1
ATOM 699 C CA . PRO A 1 94 ? -6.049 -4.821 -17.724 1.00 91.62 94 PRO A CA 1
ATOM 700 C C . PRO A 1 94 ? -6.399 -5.327 -16.316 1.00 91.62 94 PRO A C 1
ATOM 702 O O . PRO A 1 94 ? -7.482 -5.019 -15.817 1.00 91.62 94 PRO A O 1
ATOM 705 N N . ASP A 1 95 ? -5.477 -6.012 -15.639 1.00 91.62 95 ASP A N 1
ATOM 706 C CA . ASP A 1 95 ? -5.689 -6.516 -14.277 1.00 91.62 95 ASP A CA 1
ATOM 707 C C . ASP A 1 95 ? -5.714 -5.372 -13.259 1.00 91.62 95 ASP A C 1
ATOM 709 O O . ASP A 1 95 ? -6.527 -5.367 -12.331 1.00 91.62 95 ASP A O 1
ATOM 713 N N . PHE A 1 96 ? -4.899 -4.331 -13.467 1.00 90.56 96 PHE A N 1
ATOM 714 C CA . PHE A 1 96 ? -4.959 -3.116 -12.649 1.00 90.56 96 PHE A CA 1
ATOM 715 C C . PHE A 1 96 ? -6.317 -2.418 -12.780 1.00 90.56 96 PHE A C 1
ATOM 717 O O . PHE A 1 96 ? -6.865 -1.959 -11.777 1.00 90.56 96 PHE A O 1
ATOM 724 N N . HIS A 1 97 ? -6.881 -2.362 -13.990 1.00 92.38 97 HIS A N 1
ATOM 725 C CA . HIS A 1 97 ? -8.231 -1.842 -14.208 1.00 92.38 97 HIS A CA 1
ATOM 726 C C . HIS A 1 97 ? -9.298 -2.700 -13.529 1.00 92.38 97 HIS A C 1
ATOM 728 O O . HIS A 1 97 ? -10.166 -2.157 -12.845 1.00 92.38 97 HIS A O 1
ATOM 734 N N . ALA A 1 98 ? -9.226 -4.023 -13.691 1.00 93.44 98 ALA A N 1
ATOM 735 C CA . ALA A 1 98 ? -10.159 -4.946 -13.057 1.00 93.44 98 ALA A CA 1
ATOM 736 C C . ALA A 1 98 ? -10.142 -4.786 -11.529 1.00 93.44 98 ALA A C 1
ATOM 738 O O . ALA A 1 98 ? -11.197 -4.602 -10.923 1.00 93.44 98 ALA A O 1
ATOM 739 N N . ARG A 1 99 ? -8.952 -4.731 -10.914 1.00 92.44 99 ARG A N 1
ATOM 740 C CA . ARG A 1 99 ? -8.805 -4.489 -9.468 1.00 92.44 99 ARG A CA 1
ATOM 741 C C . ARG A 1 99 ? -9.308 -3.117 -9.041 1.00 92.44 99 ARG A C 1
ATOM 743 O O . ARG A 1 99 ? -9.974 -3.022 -8.017 1.00 92.44 99 ARG A O 1
ATOM 750 N N . ALA A 1 100 ? -9.011 -2.058 -9.794 1.00 91.88 100 ALA A N 1
ATOM 751 C CA . ALA A 1 100 ? -9.477 -0.712 -9.456 1.00 91.88 100 ALA A CA 1
ATOM 752 C C . ALA A 1 100 ? -11.012 -0.620 -9.469 1.00 91.88 100 ALA A C 1
ATOM 754 O O . ALA A 1 100 ? -11.600 -0.041 -8.557 1.00 91.88 100 ALA A O 1
ATOM 755 N N . ASN A 1 101 ? -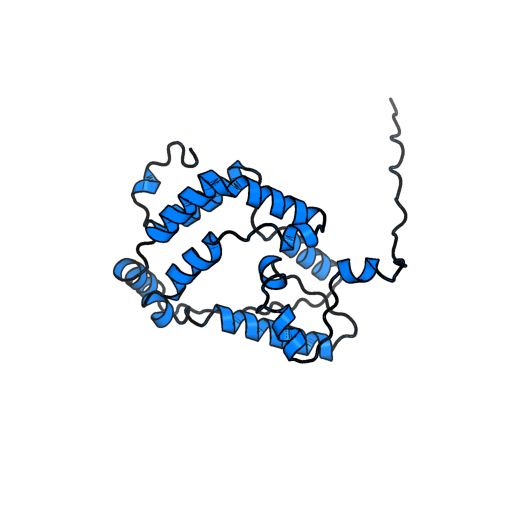11.661 -1.238 -10.459 1.00 93.19 101 ASN A N 1
ATOM 756 C CA . ASN A 1 101 ? -13.120 -1.290 -10.544 1.00 93.19 101 ASN A CA 1
ATOM 757 C C . ASN A 1 101 ? -13.729 -2.148 -9.429 1.00 93.19 101 ASN A C 1
ATOM 759 O O . ASN A 1 101 ? -14.714 -1.738 -8.815 1.00 93.19 101 ASN A O 1
ATOM 763 N N . ALA A 1 102 ? -13.127 -3.302 -9.133 1.00 94.19 102 ALA A N 1
ATOM 764 C CA . ALA A 1 102 ? -13.554 -4.157 -8.031 1.00 94.19 102 ALA A CA 1
ATOM 765 C C . ALA A 1 102 ? -13.448 -3.422 -6.683 1.00 94.19 102 ALA A C 1
ATOM 767 O O . ALA A 1 102 ? -14.395 -3.408 -5.904 1.00 94.19 102 ALA A O 1
ATOM 768 N N . TRP A 1 103 ? -12.351 -2.693 -6.451 1.00 91.38 103 TRP A N 1
ATOM 769 C CA . TRP A 1 103 ? -12.193 -1.836 -5.273 1.00 91.38 103 TRP A CA 1
ATOM 770 C C . TRP A 1 103 ? -13.245 -0.724 -5.202 1.00 91.38 103 TRP A C 1
ATOM 772 O O . TRP A 1 103 ? -13.831 -0.508 -4.145 1.00 91.38 103 TRP A O 1
ATOM 782 N N . ALA A 1 104 ? -13.522 -0.043 -6.317 1.00 91.44 104 ALA A N 1
ATOM 783 C CA . ALA A 1 104 ? -14.485 1.057 -6.354 1.00 91.44 104 ALA A CA 1
ATOM 784 C C . ALA A 1 104 ? -15.939 0.607 -6.124 1.00 91.44 104 ALA A C 1
ATOM 786 O O . ALA A 1 104 ? -16.754 1.390 -5.643 1.00 91.44 104 ALA A O 1
ATOM 787 N N . THR A 1 105 ? -16.266 -0.636 -6.482 1.00 92.88 105 THR A N 1
ATOM 788 C CA . THR A 1 105 ? -17.617 -1.210 -6.353 1.00 92.88 105 THR A CA 1
ATOM 789 C C . THR A 1 105 ? -17.794 -2.083 -5.113 1.00 92.88 105 THR A C 1
ATOM 791 O O . THR A 1 105 ? -18.923 -2.435 -4.786 1.00 92.88 105 THR A O 1
ATOM 794 N N . GLY A 1 106 ? -16.708 -2.408 -4.407 1.00 91.81 106 GLY A N 1
ATOM 795 C CA . GLY A 1 106 ? -16.738 -3.310 -3.257 1.00 91.81 106 GLY A CA 1
ATOM 796 C C . GLY A 1 106 ? -16.819 -4.795 -3.627 1.00 91.81 106 GLY A C 1
ATOM 797 O O . GLY A 1 106 ? -17.198 -5.596 -2.780 1.00 91.81 106 GLY A O 1
ATOM 798 N N . ASP A 1 107 ? -16.458 -5.184 -4.855 1.00 93.69 107 ASP A N 1
ATOM 799 C CA . ASP A 1 107 ? -16.407 -6.589 -5.284 1.00 93.69 107 ASP A CA 1
ATOM 800 C C . ASP A 1 107 ? -15.182 -7.296 -4.675 1.00 93.69 107 ASP A C 1
ATOM 802 O O . ASP A 1 107 ? -14.103 -7.398 -5.270 1.00 93.69 107 ASP A O 1
ATOM 806 N N . ILE A 1 108 ? -15.344 -7.750 -3.430 1.00 91.25 108 ILE A N 1
ATOM 807 C CA . ILE A 1 108 ? -14.289 -8.422 -2.663 1.00 91.25 108 ILE A CA 1
ATOM 808 C C . ILE A 1 108 ? -13.882 -9.747 -3.317 1.00 91.25 108 ILE A C 1
ATOM 810 O O . ILE A 1 108 ? -12.706 -10.114 -3.307 1.00 91.25 108 ILE A O 1
ATOM 814 N N . ASP A 1 109 ? -14.828 -10.450 -3.931 1.00 91.38 109 ASP A N 1
ATOM 815 C CA . ASP A 1 109 ? -14.564 -11.712 -4.610 1.00 91.38 109 ASP A CA 1
ATOM 816 C C . ASP A 1 109 ? -13.668 -11.528 -5.833 1.00 91.38 109 ASP A C 1
ATOM 818 O O . ASP A 1 109 ? -12.733 -12.310 -6.033 1.00 91.38 109 ASP A O 1
ATOM 822 N N . ALA A 1 110 ? -13.908 -10.494 -6.640 1.00 92.81 110 ALA A N 1
ATOM 823 C CA . ALA A 1 110 ? -13.011 -10.132 -7.729 1.00 92.81 110 ALA A CA 1
ATOM 824 C C . ALA A 1 110 ? -11.643 -9.687 -7.197 1.00 92.81 110 ALA A C 1
ATOM 826 O O . ALA A 1 110 ? -10.623 -10.127 -7.724 1.00 92.81 110 ALA A O 1
ATOM 827 N N . LEU A 1 111 ? -11.593 -8.890 -6.125 1.00 91.81 111 LEU A N 1
ATOM 828 C CA . LEU A 1 111 ? -10.326 -8.459 -5.522 1.00 91.81 111 LEU A CA 1
ATOM 829 C C . LEU A 1 111 ? -9.454 -9.623 -5.030 1.00 91.81 111 LEU A C 1
ATOM 831 O O . LEU A 1 111 ? -8.235 -9.548 -5.153 1.00 91.81 111 LEU A O 1
ATOM 835 N N . ARG A 1 112 ? -10.055 -10.700 -4.509 1.00 89.75 112 ARG A N 1
ATOM 836 C CA . ARG A 1 112 ? -9.331 -11.919 -4.106 1.00 89.75 112 ARG A CA 1
ATOM 837 C C . ARG A 1 112 ? -8.830 -12.742 -5.298 1.00 89.75 112 ARG A C 1
ATOM 839 O O . ARG A 1 112 ? -7.853 -13.472 -5.163 1.00 89.75 112 ARG A O 1
ATOM 846 N N . LYS A 1 113 ? -9.525 -12.682 -6.440 1.00 90.81 113 LYS A N 1
ATOM 847 C CA . LYS A 1 113 ? -9.238 -13.504 -7.631 1.00 90.81 113 LYS A CA 1
ATOM 848 C C . LYS A 1 113 ? -8.253 -12.844 -8.585 1.00 90.81 113 LYS A C 1
ATOM 850 O O . LYS A 1 113 ? -7.451 -13.551 -9.190 1.00 90.81 113 LYS A O 1
ATOM 855 N N . VAL A 1 114 ? -8.343 -11.526 -8.770 1.00 86.81 114 VAL A N 1
ATOM 856 C CA . VAL A 1 114 ? -7.448 -10.813 -9.683 1.00 86.81 114 VAL A CA 1
ATOM 857 C C . VAL A 1 114 ? -6.068 -10.714 -9.027 1.00 86.81 114 VAL A C 1
ATOM 859 O O . VAL A 1 114 ? -5.967 -10.116 -7.952 1.00 86.81 114 VAL A O 1
ATOM 862 N N . PRO A 1 115 ? -5.012 -11.277 -9.644 1.00 77.81 115 PRO A N 1
ATOM 863 C CA . PRO A 1 115 ? -3.686 -11.303 -9.044 1.00 77.81 115 PRO A CA 1
ATOM 864 C C . PRO A 1 115 ? -3.183 -9.903 -8.693 1.00 77.81 115 PRO A C 1
ATOM 866 O O . PRO A 1 115 ? -3.351 -8.945 -9.453 1.00 77.81 115 PRO A O 1
ATOM 869 N N . GLU A 1 116 ? -2.519 -9.782 -7.546 1.00 79.56 116 GLU A N 1
ATOM 870 C CA . GLU A 1 116 ? -1.666 -8.626 -7.310 1.00 79.56 116 GLU A CA 1
ATOM 871 C C . GLU A 1 116 ? -0.409 -8.757 -8.175 1.00 79.56 116 GLU A C 1
ATOM 873 O O . GLU A 1 116 ? 0.196 -9.825 -8.265 1.00 79.56 116 GLU A O 1
ATOM 878 N N . SER A 1 117 ? -0.019 -7.665 -8.829 1.00 78.19 117 SER A N 1
ATOM 879 C CA . SER A 1 117 ? 1.194 -7.656 -9.636 1.00 78.19 117 SER A CA 1
ATOM 880 C C . SER A 1 117 ? 2.422 -7.891 -8.762 1.00 78.19 117 SER A C 1
ATOM 882 O O . SER A 1 117 ? 2.678 -7.141 -7.812 1.00 78.19 117 SER A O 1
ATOM 884 N N . ALA A 1 118 ? 3.249 -8.862 -9.158 1.00 76.62 118 ALA A N 1
ATOM 885 C CA . ALA A 1 118 ? 4.527 -9.161 -8.511 1.00 76.62 118 ALA A CA 1
ATOM 886 C C . ALA A 1 118 ? 5.496 -7.965 -8.521 1.00 76.62 118 ALA A C 1
ATOM 888 O O . ALA A 1 118 ? 6.499 -7.974 -7.800 1.00 76.62 118 ALA A O 1
ATOM 889 N N . TYR A 1 119 ? 5.205 -6.927 -9.321 1.00 77.88 119 TYR A N 1
ATOM 890 C CA . TYR A 1 119 ? 5.912 -5.650 -9.330 1.00 77.88 119 TYR A CA 1
ATOM 891 C C . TYR A 1 119 ? 6.167 -5.112 -7.930 1.00 77.88 119 TYR A C 1
ATOM 893 O O . TYR A 1 119 ? 7.301 -4.733 -7.627 1.00 77.88 119 TYR A O 1
ATOM 901 N N . ARG A 1 120 ? 5.129 -5.067 -7.086 1.00 74.62 120 ARG A N 1
ATOM 902 C CA . ARG A 1 120 ? 5.235 -4.433 -5.772 1.00 74.62 120 ARG A CA 1
ATOM 903 C C . ARG A 1 120 ? 6.256 -5.152 -4.908 1.00 74.62 120 ARG A C 1
ATOM 905 O O . ARG A 1 120 ? 7.246 -4.533 -4.524 1.00 74.62 120 ARG A O 1
ATOM 912 N N . ASP A 1 121 ? 6.088 -6.451 -4.715 1.00 73.75 121 ASP A N 1
ATOM 913 C CA . ASP A 1 121 ? 6.960 -7.246 -3.850 1.00 73.75 121 ASP A CA 1
ATOM 914 C C . ASP A 1 121 ? 8.380 -7.356 -4.408 1.00 73.75 121 ASP A C 1
ATOM 916 O O . ASP A 1 121 ? 9.367 -7.227 -3.680 1.00 73.75 121 ASP A O 1
ATOM 920 N N . THR A 1 122 ? 8.515 -7.529 -5.722 1.00 73.31 122 THR A N 1
ATOM 921 C CA . THR A 1 122 ? 9.821 -7.715 -6.367 1.00 73.31 122 THR A CA 1
ATOM 922 C C . THR A 1 122 ? 10.633 -6.422 -6.381 1.00 73.31 122 THR A C 1
ATOM 924 O O . THR A 1 122 ? 11.821 -6.416 -6.056 1.00 73.31 122 THR A O 1
ATOM 927 N N . CYS A 1 123 ? 10.016 -5.288 -6.716 1.00 76.69 123 CYS A N 1
ATOM 928 C CA . CYS A 1 123 ? 10.716 -4.008 -6.679 1.00 76.69 123 CYS A CA 1
ATOM 929 C C . CYS A 1 123 ? 10.951 -3.519 -5.245 1.00 76.69 123 CYS A C 1
ATOM 931 O O . CYS A 1 123 ? 11.987 -2.907 -4.984 1.00 76.69 123 CYS A O 1
ATOM 933 N N . GLN A 1 124 ? 10.044 -3.809 -4.307 1.00 71.56 124 GLN A N 1
ATOM 934 C CA . GLN A 1 124 ? 10.229 -3.491 -2.891 1.00 71.56 124 GLN A CA 1
ATOM 935 C C . GLN A 1 124 ? 11.361 -4.320 -2.272 1.00 71.56 124 GLN A C 1
ATOM 937 O O . GLN A 1 124 ? 12.242 -3.751 -1.628 1.00 71.56 124 GLN A O 1
ATOM 942 N N . SER A 1 125 ? 11.405 -5.631 -2.521 1.00 68.88 125 SER A N 1
ATOM 943 C CA . SER A 1 125 ? 12.478 -6.513 -2.037 1.00 68.88 125 SER A CA 1
ATOM 944 C C . SER A 1 125 ? 13.845 -6.169 -2.631 1.00 68.88 125 SER A C 1
ATOM 946 O O . SER A 1 125 ? 14.853 -6.233 -1.928 1.00 68.88 125 SER A O 1
ATOM 948 N N . ALA A 1 126 ? 13.901 -5.699 -3.881 1.00 69.06 126 ALA A N 1
ATOM 949 C CA . ALA A 1 126 ? 15.136 -5.179 -4.467 1.00 69.06 126 ALA A CA 1
ATOM 950 C C . ALA A 1 126 ? 15.690 -3.967 -3.692 1.00 69.06 126 ALA A C 1
ATOM 952 O O . ALA A 1 126 ? 16.905 -3.774 -3.627 1.00 69.06 126 ALA A O 1
ATOM 953 N N . ILE A 1 127 ? 14.816 -3.156 -3.086 1.00 66.81 127 ILE A N 1
ATOM 954 C CA . ILE A 1 127 ? 15.205 -2.013 -2.253 1.00 66.81 127 ILE A CA 1
ATOM 955 C C . ILE A 1 127 ? 15.618 -2.483 -0.858 1.00 66.81 127 ILE A C 1
ATOM 957 O O . ILE A 1 127 ? 16.674 -2.068 -0.385 1.00 66.81 127 ILE A O 1
ATOM 961 N N . THR A 1 128 ? 14.822 -3.336 -0.207 1.00 64.19 128 THR A N 1
ATOM 962 C CA . THR A 1 128 ? 15.030 -3.745 1.196 1.00 64.19 128 THR A CA 1
ATOM 963 C C . THR A 1 128 ? 16.111 -4.814 1.378 1.00 64.19 128 THR A C 1
ATOM 965 O O . THR A 1 128 ? 16.733 -4.868 2.435 1.00 64.19 128 THR A O 1
ATOM 968 N N . GLY A 1 129 ? 16.384 -5.630 0.357 1.00 61.78 129 GLY A N 1
ATOM 969 C CA . GLY A 1 129 ? 17.417 -6.672 0.373 1.00 61.78 129 GLY A CA 1
ATOM 970 C C . GLY A 1 129 ? 18.830 -6.175 0.048 1.00 61.78 129 GLY A C 1
ATOM 971 O O . GLY A 1 129 ? 19.802 -6.913 0.210 1.00 61.78 129 GLY A O 1
ATOM 972 N N . ALA A 1 130 ? 18.982 -4.927 -0.403 1.00 66.31 130 ALA A N 1
ATOM 973 C CA . ALA A 1 130 ? 20.290 -4.354 -0.696 1.00 66.31 130 ALA A CA 1
ATOM 974 C C . ALA A 1 130 ? 21.057 -4.042 0.600 1.00 66.31 130 ALA A C 1
ATOM 976 O O . ALA A 1 130 ? 20.485 -3.538 1.564 1.00 66.31 130 ALA A O 1
ATOM 977 N N . GLY A 1 131 ? 22.383 -4.233 0.615 1.00 63.38 131 GLY A N 1
ATOM 978 C CA . GLY A 1 131 ? 23.222 -3.907 1.785 1.00 63.38 131 GLY A CA 1
ATOM 979 C C . GLY A 1 131 ? 23.082 -2.452 2.270 1.00 63.38 131 GLY A C 1
ATOM 980 O O . GLY A 1 131 ? 23.266 -2.160 3.450 1.00 63.38 131 GLY A O 1
ATOM 981 N N . PHE A 1 132 ? 22.670 -1.553 1.373 1.00 71.19 132 PHE A N 1
ATOM 982 C CA . PHE A 1 132 ? 22.268 -0.181 1.673 1.00 71.19 132 PHE A CA 1
ATOM 983 C C . PHE A 1 132 ? 21.069 -0.073 2.637 1.00 71.19 132 PHE A C 1
ATOM 985 O O . PHE A 1 132 ? 21.084 0.775 3.527 1.00 71.19 132 PHE A O 1
ATOM 992 N N . ALA A 1 133 ? 20.045 -0.920 2.493 1.00 72.31 133 ALA A N 1
ATOM 993 C CA . ALA A 1 133 ? 18.838 -0.860 3.314 1.00 72.31 133 ALA A CA 1
ATOM 994 C C . ALA A 1 133 ? 19.126 -1.186 4.778 1.00 72.31 133 ALA A C 1
ATOM 996 O O . ALA A 1 133 ? 18.682 -0.455 5.660 1.00 72.31 133 ALA A O 1
ATOM 997 N N . LYS A 1 134 ? 19.950 -2.206 5.036 1.00 72.94 134 LYS A N 1
ATOM 998 C CA . LYS A 1 134 ? 20.400 -2.542 6.391 1.00 72.94 134 LYS A CA 1
ATOM 999 C C . LYS A 1 134 ? 21.220 -1.415 7.024 1.00 72.94 134 LYS A C 1
ATOM 1001 O O . LYS A 1 134 ? 21.012 -1.080 8.185 1.00 72.94 134 LYS A O 1
ATOM 1006 N N . ALA A 1 135 ? 22.114 -0.784 6.257 1.00 71.19 135 ALA A N 1
ATOM 1007 C CA . ALA A 1 135 ? 22.917 0.344 6.739 1.00 71.19 135 ALA A CA 1
ATOM 1008 C C . ALA A 1 135 ? 22.066 1.567 7.135 1.00 71.19 135 ALA A C 1
ATOM 1010 O O . ALA A 1 135 ? 22.492 2.366 7.966 1.00 71.19 135 ALA A O 1
ATOM 1011 N N . LEU A 1 136 ? 20.867 1.702 6.561 1.00 74.56 136 LEU A N 1
ATOM 1012 C CA . LEU A 1 136 ? 19.914 2.762 6.883 1.00 74.56 136 LEU A CA 1
ATOM 1013 C C . LEU A 1 136 ? 18.759 2.317 7.793 1.00 74.56 136 LEU A C 1
ATOM 1015 O O . LEU A 1 136 ? 17.878 3.129 8.057 1.00 74.56 136 LEU A O 1
ATOM 1019 N N . GLY A 1 137 ? 18.730 1.064 8.263 1.00 73.12 137 GLY A N 1
ATOM 1020 C CA . GLY A 1 137 ? 17.633 0.528 9.083 1.00 73.12 137 GLY A CA 1
ATOM 1021 C C . GLY A 1 137 ? 16.284 0.432 8.354 1.00 73.12 137 GLY A C 1
ATOM 1022 O O . GLY A 1 137 ? 15.230 0.510 8.988 1.00 73.12 137 GLY A O 1
ATOM 1023 N N . ILE A 1 138 ? 16.315 0.315 7.024 1.00 75.88 138 ILE A N 1
ATOM 1024 C CA . ILE A 1 138 ? 15.142 0.186 6.143 1.00 75.88 138 ILE A CA 1
ATOM 1025 C C . ILE A 1 138 ? 14.664 -1.272 6.068 1.00 75.88 138 ILE A C 1
ATOM 1027 O O . ILE A 1 138 ? 13.482 -1.522 5.857 1.00 75.88 138 ILE A O 1
ATOM 1031 N N . ASP A 1 139 ? 15.565 -2.235 6.254 1.00 75.25 139 ASP A N 1
ATOM 1032 C CA . ASP A 1 139 ? 15.299 -3.674 6.138 1.00 75.25 139 ASP A CA 1
ATOM 1033 C C . ASP A 1 139 ? 14.192 -4.165 7.085 1.00 75.25 139 ASP A C 1
ATOM 1035 O O . ASP A 1 139 ? 13.349 -4.960 6.681 1.00 75.25 139 ASP A O 1
ATOM 1039 N N . ASN A 1 140 ? 14.134 -3.634 8.309 1.00 77.94 140 ASN A N 1
ATOM 1040 C CA . ASN A 1 140 ? 13.084 -3.952 9.286 1.00 77.94 140 ASN A CA 1
ATOM 1041 C C . ASN A 1 140 ? 11.902 -2.956 9.277 1.00 77.94 140 ASN A C 1
ATOM 1043 O O . ASN A 1 140 ? 11.052 -2.977 10.167 1.00 77.94 140 ASN A O 1
ATOM 1047 N N . LEU A 1 141 ? 11.852 -2.016 8.329 1.00 80.81 141 LEU A N 1
ATOM 1048 C CA . LEU A 1 141 ? 10.829 -0.969 8.335 1.00 80.81 141 LEU A CA 1
ATOM 1049 C C . LEU A 1 141 ? 9.398 -1.512 8.155 1.00 80.81 141 LEU A C 1
ATOM 1051 O O . LEU A 1 141 ? 8.545 -1.072 8.926 1.00 80.81 141 LEU A O 1
ATOM 1055 N N . PRO A 1 142 ? 9.112 -2.464 7.238 1.00 82.19 142 PRO A N 1
ATOM 1056 C CA . PRO A 1 142 ? 7.757 -3.001 7.078 1.00 82.19 142 PRO A CA 1
ATOM 1057 C C . PRO A 1 142 ? 7.197 -3.601 8.374 1.00 82.19 142 PRO A C 1
ATOM 1059 O O . PRO A 1 142 ? 6.131 -3.193 8.823 1.00 82.19 142 PRO A O 1
ATOM 1062 N N . ALA A 1 143 ? 7.967 -4.461 9.048 1.00 85.25 143 ALA A N 1
ATOM 1063 C CA . ALA A 1 143 ? 7.546 -5.083 10.304 1.00 85.25 143 ALA A CA 1
ATOM 1064 C C . ALA A 1 143 ? 7.374 -4.064 11.446 1.00 85.25 143 ALA A C 1
ATOM 1066 O O . ALA A 1 143 ? 6.496 -4.212 12.294 1.00 85.25 143 ALA A O 1
ATOM 1067 N N . ARG A 1 144 ? 8.185 -2.994 11.479 1.00 87.69 144 ARG A N 1
ATOM 1068 C CA . ARG A 1 144 ? 8.006 -1.899 12.451 1.00 87.69 144 ARG A CA 1
ATOM 1069 C C . ARG A 1 144 ? 6.715 -1.121 12.210 1.00 87.69 144 ARG A C 1
ATOM 1071 O O . ARG A 1 144 ? 6.040 -0.787 13.180 1.00 87.69 144 ARG A O 1
ATOM 1078 N N . VAL A 1 145 ? 6.390 -0.834 10.949 1.00 89.50 145 VAL A N 1
ATOM 1079 C CA . VAL A 1 145 ? 5.141 -0.159 10.568 1.00 89.50 145 VAL A CA 1
ATOM 1080 C C . VAL A 1 145 ? 3.944 -1.020 10.954 1.00 89.50 145 VAL A C 1
ATOM 1082 O O . VAL A 1 145 ? 3.041 -0.525 11.627 1.00 89.50 145 VAL A O 1
ATOM 1085 N N . GLU A 1 146 ? 3.982 -2.310 10.619 1.00 90.81 146 GLU A N 1
ATOM 1086 C CA . GLU A 1 146 ? 2.923 -3.256 10.969 1.00 90.81 146 GLU A CA 1
ATOM 1087 C C . GLU A 1 146 ? 2.735 -3.351 12.489 1.00 90.81 146 GLU A C 1
ATOM 1089 O O . GLU A 1 146 ? 1.629 -3.179 13.002 1.00 90.81 146 GLU A O 1
ATOM 1094 N N . GLY A 1 147 ? 3.827 -3.534 13.236 1.00 92.50 147 GLY A N 1
ATOM 1095 C CA . GLY A 1 147 ? 3.791 -3.617 14.694 1.00 92.50 147 GLY A CA 1
ATOM 1096 C C . GLY A 1 147 ? 3.264 -2.343 15.361 1.00 92.50 147 GLY A C 1
ATOM 1097 O O . GLY A 1 147 ? 2.471 -2.429 16.299 1.00 92.50 147 GLY A O 1
ATOM 1098 N N . ALA A 1 148 ? 3.660 -1.164 14.869 1.00 93.19 148 ALA A N 1
ATOM 1099 C CA . ALA A 1 148 ? 3.165 0.116 15.376 1.00 93.19 148 ALA A CA 1
ATOM 1100 C C . ALA A 1 148 ? 1.663 0.293 15.118 1.00 93.19 148 ALA A C 1
ATOM 1102 O O . ALA A 1 148 ? 0.937 0.778 15.987 1.00 93.19 148 ALA A O 1
ATOM 1103 N N . TRP A 1 149 ? 1.188 -0.122 13.943 1.00 94.94 149 TRP A N 1
ATOM 1104 C CA . TRP A 1 149 ? -0.232 -0.089 13.618 1.00 94.94 149 TRP A CA 1
ATOM 1105 C C . TRP A 1 149 ? -1.033 -1.068 14.479 1.00 94.94 149 TRP A C 1
ATOM 1107 O O . TRP A 1 149 ? -2.054 -0.674 15.033 1.00 94.94 149 TRP A O 1
ATOM 1117 N N . LEU A 1 150 ? -0.556 -2.305 14.661 1.00 94.94 150 LEU A N 1
ATOM 1118 C CA . LEU A 1 150 ? -1.235 -3.309 15.489 1.00 94.94 150 LEU A CA 1
ATOM 1119 C C . LEU A 1 150 ? -1.320 -2.875 16.956 1.00 94.94 150 LEU A C 1
ATOM 1121 O O . LEU A 1 150 ? -2.361 -3.047 17.577 1.00 94.94 150 LEU A O 1
ATOM 1125 N N . ALA A 1 151 ? -0.269 -2.254 17.498 1.00 93.94 151 ALA A N 1
ATOM 1126 C CA . ALA A 1 151 ? -0.317 -1.679 18.842 1.00 93.94 151 ALA A CA 1
ATOM 1127 C C . ALA A 1 151 ? -1.376 -0.566 18.952 1.00 93.94 151 ALA A C 1
ATOM 1129 O O . ALA A 1 151 ? -2.154 -0.538 19.901 1.00 93.94 151 ALA A O 1
ATOM 1130 N N . ALA A 1 152 ? -1.458 0.318 17.952 1.00 94.75 152 ALA A N 1
ATOM 1131 C CA . ALA A 1 152 ? -2.484 1.357 17.918 1.00 94.75 152 ALA A CA 1
ATOM 1132 C C . ALA A 1 152 ? -3.905 0.783 17.760 1.00 94.75 152 ALA A C 1
ATOM 1134 O O . ALA A 1 152 ? -4.851 1.347 18.309 1.00 94.75 152 ALA A O 1
ATOM 1135 N N . ALA A 1 153 ? -4.060 -0.319 17.021 1.00 94.81 153 ALA A N 1
ATOM 1136 C CA . ALA A 1 153 ? -5.327 -1.025 16.884 1.00 94.81 153 ALA A CA 1
ATOM 1137 C C . ALA A 1 153 ? -5.768 -1.640 18.221 1.00 94.81 153 ALA A C 1
ATOM 1139 O O . ALA A 1 153 ? -6.912 -1.430 18.623 1.00 94.81 153 ALA A O 1
ATOM 1140 N N . ASP A 1 154 ? -4.863 -2.311 18.939 1.00 93.81 154 ASP A N 1
ATOM 1141 C CA . ASP A 1 154 ? -5.141 -2.881 20.263 1.00 93.81 154 ASP A CA 1
ATOM 1142 C C . ASP A 1 154 ? -5.579 -1.789 21.257 1.00 93.81 154 ASP A C 1
ATOM 1144 O O . ASP A 1 154 ? -6.621 -1.919 21.905 1.00 93.81 154 ASP A O 1
ATOM 1148 N N . ASP A 1 155 ? -4.843 -0.673 21.321 1.00 94.12 155 ASP A N 1
ATOM 1149 C CA . ASP A 1 155 ? -5.176 0.470 22.181 1.00 94.12 155 ASP A CA 1
ATOM 1150 C C . ASP A 1 155 ? -6.553 1.065 21.836 1.00 94.12 155 ASP A C 1
ATOM 1152 O O . ASP A 1 155 ? -7.357 1.375 22.722 1.00 94.12 155 ASP A O 1
ATOM 1156 N N . ALA A 1 156 ? -6.849 1.229 20.542 1.00 94.69 156 ALA A N 1
ATOM 1157 C CA . ALA A 1 156 ? -8.112 1.793 20.078 1.00 94.69 156 ALA A CA 1
ATOM 1158 C C . ALA A 1 156 ? -9.301 0.872 20.385 1.00 94.69 156 ALA A C 1
ATOM 1160 O O . ALA A 1 156 ? -10.342 1.357 20.837 1.00 94.69 156 ALA A O 1
ATOM 1161 N N . LEU A 1 157 ? -9.144 -0.439 20.185 1.00 93.69 157 LEU A N 1
ATOM 1162 C CA . LEU A 1 157 ? -10.171 -1.442 20.468 1.00 93.69 157 LEU A CA 1
ATOM 1163 C C . LEU A 1 157 ? -10.406 -1.625 21.974 1.00 93.69 157 LEU A C 1
ATOM 1165 O O . LEU A 1 157 ? -11.535 -1.880 22.382 1.00 93.69 157 LEU A O 1
ATOM 1169 N N . ALA A 1 158 ? -9.377 -1.460 22.810 1.00 94.19 158 ALA A N 1
ATOM 1170 C CA . ALA A 1 158 ? -9.521 -1.517 24.265 1.00 94.19 158 ALA A CA 1
ATOM 1171 C C . ALA A 1 158 ? -10.214 -0.271 24.845 1.00 94.19 158 ALA A C 1
ATOM 1173 O O . ALA A 1 158 ? -10.953 -0.368 25.825 1.00 94.19 158 ALA A O 1
ATOM 1174 N N . ALA A 1 159 ? -9.971 0.905 24.258 1.00 95.12 159 ALA A N 1
ATOM 1175 C CA . ALA A 1 159 ? -10.458 2.178 24.788 1.00 95.12 159 ALA A CA 1
ATOM 1176 C C . ALA A 1 159 ? -11.820 2.626 24.228 1.00 95.12 159 ALA A C 1
ATOM 1178 O O . ALA A 1 159 ? -12.438 3.521 24.807 1.00 95.12 159 ALA A O 1
ATOM 1179 N N . ASN A 1 160 ? -12.287 2.057 23.110 1.00 94.38 160 ASN A N 1
ATOM 1180 C CA . ASN A 1 160 ? -13.476 2.539 22.405 1.00 94.38 160 ASN A CA 1
ATOM 1181 C C . ASN A 1 160 ? -14.404 1.391 21.998 1.00 94.38 160 ASN A C 1
ATOM 1183 O O . ASN A 1 160 ? -13.958 0.368 21.492 1.00 94.38 160 ASN A O 1
ATOM 1187 N N . THR A 1 161 ? -15.716 1.613 22.105 1.00 94.44 161 THR A N 1
ATOM 1188 C CA . THR A 1 161 ? -16.735 0.675 21.596 1.00 94.44 161 THR A CA 1
ATOM 1189 C C . THR A 1 161 ? -16.695 0.541 20.073 1.00 94.44 161 THR A C 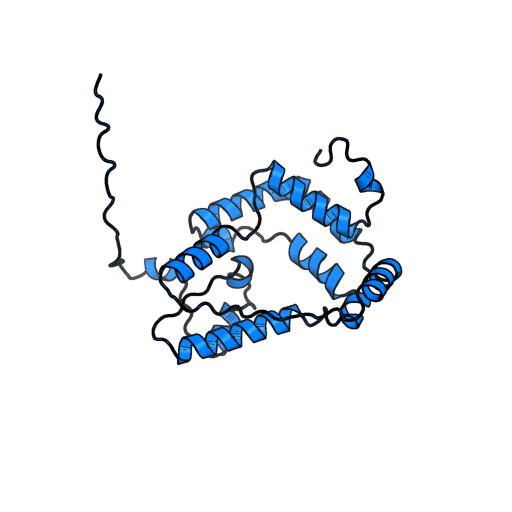1
ATOM 1191 O O . THR A 1 161 ? -17.060 -0.496 19.528 1.00 94.44 161 THR A O 1
ATOM 1194 N N . GLN A 1 162 ? -16.287 1.604 19.375 1.00 93.69 162 GLN A N 1
ATOM 1195 C CA . GLN A 1 162 ? -16.177 1.651 17.921 1.00 93.69 162 GLN A CA 1
ATOM 1196 C C . GLN A 1 162 ? -14.901 2.393 17.536 1.00 93.69 162 GLN A C 1
ATOM 1198 O O . GLN A 1 162 ? -14.613 3.465 18.068 1.00 93.69 162 GLN A O 1
ATOM 1203 N N . SER A 1 163 ? -14.158 1.820 16.595 1.00 94.19 163 SER A N 1
ATOM 1204 C CA . SER A 1 163 ? -12.957 2.409 16.007 1.00 94.19 163 SER A CA 1
ATOM 1205 C C . SER A 1 163 ? -13.025 2.264 14.493 1.00 94.19 163 SER A C 1
ATOM 1207 O O . SER A 1 163 ? -13.595 1.302 13.982 1.00 94.19 163 SER A O 1
ATOM 1209 N N . PHE A 1 164 ? -12.439 3.216 13.774 1.00 94.19 164 PHE A N 1
ATOM 1210 C CA . PHE A 1 164 ? -12.362 3.189 12.318 1.00 94.19 164 PHE A CA 1
ATOM 1211 C C . PHE A 1 164 ? -10.906 3.311 11.883 1.00 94.19 164 PHE A C 1
ATOM 1213 O O . PHE A 1 164 ? -10.190 4.201 12.346 1.00 94.19 164 PHE A O 1
ATOM 1220 N N . ALA A 1 165 ? -10.481 2.429 10.983 1.00 93.62 165 ALA A N 1
ATOM 1221 C CA . ALA A 1 165 ? -9.143 2.427 10.421 1.00 93.62 165 ALA A CA 1
ATOM 1222 C C . ALA A 1 165 ? -9.216 2.327 8.897 1.00 93.62 165 ALA A C 1
ATOM 1224 O O . ALA A 1 165 ? -10.111 1.692 8.343 1.00 93.62 165 ALA A O 1
ATOM 1225 N N . VAL A 1 166 ? -8.250 2.952 8.227 1.00 91.31 166 VAL A N 1
ATOM 1226 C CA . VAL A 1 166 ? -8.083 2.863 6.776 1.00 91.31 166 VAL A CA 1
ATOM 1227 C C . VAL A 1 166 ? -6.739 2.210 6.506 1.00 91.31 166 VAL A C 1
ATOM 1229 O O . VAL A 1 166 ? -5.711 2.710 6.961 1.00 91.31 166 VAL A O 1
ATOM 1232 N N . LEU A 1 167 ? -6.763 1.109 5.761 1.00 90.38 167 LEU A N 1
ATOM 1233 C CA . LEU A 1 167 ? -5.588 0.390 5.284 1.00 90.38 167 LEU A CA 1
ATOM 1234 C C . LEU A 1 167 ? -5.678 0.214 3.762 1.00 90.38 167 LEU A C 1
ATOM 1236 O O . LEU A 1 167 ? -6.785 0.170 3.213 1.00 90.38 167 LEU A O 1
ATOM 1240 N N . PRO A 1 168 ? -4.538 0.114 3.063 1.00 88.94 168 PRO A N 1
ATOM 1241 C CA . PRO A 1 168 ? -4.515 -0.316 1.675 1.00 88.94 168 PRO A CA 1
ATOM 1242 C C . PRO A 1 168 ? -5.171 -1.690 1.494 1.00 88.94 168 PRO A C 1
ATOM 1244 O O . PRO A 1 168 ? -5.005 -2.587 2.313 1.00 88.94 168 PRO A O 1
ATOM 1247 N N . MET A 1 169 ? -5.885 -1.885 0.385 1.00 88.62 169 MET A N 1
ATOM 1248 C CA . MET A 1 169 ? -6.612 -3.141 0.156 1.00 88.62 169 MET A CA 1
ATOM 1249 C C . MET A 1 169 ? -5.686 -4.363 0.060 1.00 88.62 169 MET A C 1
ATOM 1251 O O . MET A 1 169 ? -6.048 -5.440 0.511 1.00 88.62 169 MET A O 1
ATOM 1255 N N . HIS A 1 170 ? -4.476 -4.200 -0.476 1.00 85.81 170 HIS A N 1
ATOM 1256 C CA . HIS A 1 170 ? -3.499 -5.289 -0.535 1.00 85.81 170 HIS A CA 1
ATOM 1257 C C . HIS A 1 170 ? -3.087 -5.783 0.860 1.00 85.81 170 HIS A C 1
ATOM 1259 O O . HIS A 1 170 ? -2.968 -6.980 1.065 1.00 85.81 170 HIS A O 1
ATOM 1265 N N . ASP A 1 171 ? -2.949 -4.872 1.828 1.00 88.94 171 ASP A N 1
ATOM 1266 C CA . ASP A 1 171 ? -2.582 -5.191 3.212 1.00 88.94 171 ASP A CA 1
ATOM 1267 C C . AS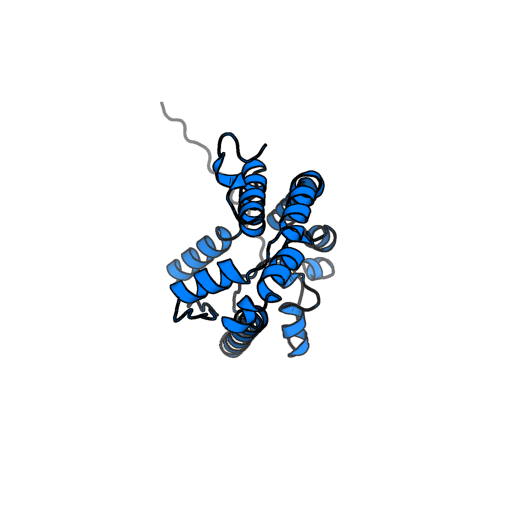P A 1 171 ? -3.711 -5.937 3.943 1.00 88.94 171 ASP A C 1
ATOM 1269 O O . ASP A 1 171 ? -3.465 -6.730 4.851 1.00 88.94 171 ASP A O 1
ATOM 1273 N N . LEU A 1 172 ? -4.964 -5.674 3.552 1.00 90.94 172 LEU A N 1
ATOM 1274 C CA . LEU A 1 172 ? -6.146 -6.362 4.076 1.00 90.94 172 LEU A CA 1
ATOM 1275 C C . LEU A 1 172 ? -6.344 -7.749 3.454 1.00 90.94 172 LEU A C 1
ATOM 1277 O O . LEU A 1 172 ? -6.909 -8.625 4.102 1.00 90.94 172 LEU A O 1
ATOM 1281 N N . LEU A 1 173 ? -5.921 -7.939 2.202 1.00 89.25 173 LEU A N 1
ATOM 1282 C CA . LEU A 1 173 ? -6.061 -9.201 1.471 1.00 89.25 173 LEU A CA 1
ATOM 1283 C C . LEU A 1 173 ? -4.842 -10.120 1.605 1.00 89.25 173 LEU A C 1
ATOM 1285 O O . LEU A 1 173 ? -4.927 -11.283 1.212 1.00 89.25 173 LEU A O 1
ATOM 1289 N N . ASP A 1 174 ? -3.733 -9.627 2.160 1.00 88.94 174 ASP A N 1
ATOM 1290 C CA . ASP A 1 174 ? -2.561 -10.443 2.457 1.00 88.94 174 ASP A CA 1
ATOM 1291 C C . ASP A 1 174 ? -2.928 -11.536 3.485 1.00 88.94 174 ASP A C 1
ATOM 1293 O O . ASP A 1 174 ? -3.323 -11.214 4.615 1.00 88.94 174 ASP A O 1
ATOM 1297 N N . PRO A 1 175 ? -2.789 -12.835 3.142 1.00 89.38 175 PRO A N 1
ATOM 1298 C CA . PRO A 1 175 ? -3.093 -13.941 4.052 1.00 89.38 175 PRO A CA 1
ATOM 1299 C C . PRO A 1 175 ? -2.213 -13.963 5.312 1.00 89.38 175 PRO A C 1
ATOM 1301 O O . PRO A 1 175 ? -2.530 -14.673 6.268 1.00 89.38 175 PRO A O 1
ATOM 1304 N N . HIS A 1 176 ? -1.113 -13.211 5.322 1.00 90.50 176 HIS A N 1
ATOM 1305 C CA . HIS A 1 176 ? -0.194 -13.057 6.445 1.00 90.50 176 HIS A CA 1
ATOM 1306 C C . HIS A 1 176 ? -0.150 -11.623 6.993 1.00 90.50 176 HIS A C 1
ATOM 1308 O O . HIS A 1 176 ? 0.667 -11.345 7.866 1.00 90.50 176 HIS A O 1
ATOM 1314 N N . GLY A 1 177 ? -1.022 -10.733 6.509 1.00 91.62 177 GLY A N 1
ATOM 1315 C CA . GLY A 1 177 ? -1.039 -9.322 6.880 1.00 91.62 177 GLY A CA 1
ATOM 1316 C C . GLY A 1 177 ? -1.838 -9.007 8.147 1.00 91.62 177 GLY A C 1
ATOM 1317 O O . GLY A 1 177 ? -2.067 -9.839 9.031 1.00 91.62 177 GLY A O 1
ATOM 1318 N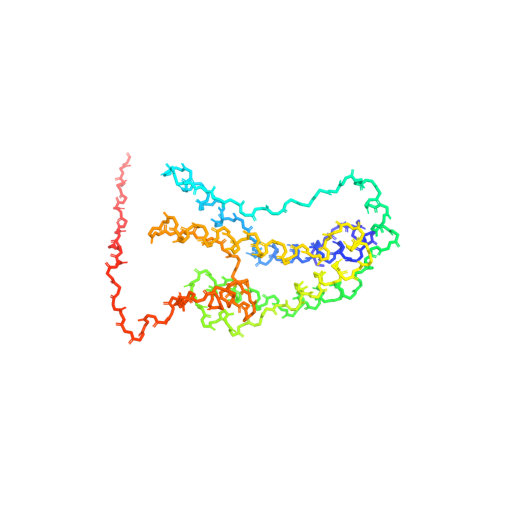 N . TYR A 1 178 ? -2.324 -7.768 8.215 1.00 94.94 178 TYR A N 1
ATOM 1319 C CA . TYR A 1 178 ? -2.925 -7.180 9.415 1.00 94.94 178 TYR A CA 1
ATOM 1320 C C . TYR A 1 178 ? -4.131 -7.955 9.956 1.00 94.94 178 TYR A C 1
ATOM 1322 O O . TYR A 1 178 ? -4.265 -8.118 11.169 1.00 94.94 178 TYR A O 1
ATOM 1330 N N . LEU A 1 179 ? -5.015 -8.445 9.080 1.00 94.69 179 LEU A N 1
ATOM 1331 C CA . LEU A 1 179 ? -6.205 -9.187 9.511 1.00 94.69 179 LEU A CA 1
ATOM 1332 C C . LEU A 1 179 ? -5.838 -10.542 10.126 1.00 94.69 179 LEU A C 1
ATOM 1334 O O . LEU A 1 179 ? -6.390 -10.907 11.165 1.00 94.69 179 LEU A O 1
ATOM 1338 N N . ALA A 1 180 ? -4.872 -11.251 9.539 1.00 95.00 180 ALA A N 1
ATOM 1339 C CA . ALA A 1 180 ? -4.360 -12.504 10.087 1.00 95.00 180 ALA A CA 1
ATOM 1340 C C . ALA A 1 180 ? -3.671 -12.275 11.442 1.00 95.00 180 ALA A C 1
ATOM 1342 O O . ALA A 1 180 ? -3.893 -13.027 12.394 1.00 95.00 180 ALA A O 1
ATOM 1343 N N . ALA A 1 181 ? -2.899 -11.191 11.567 1.00 95.62 181 ALA A N 1
ATOM 1344 C CA . ALA A 1 181 ? -2.275 -10.800 12.827 1.00 95.62 181 ALA A CA 1
ATOM 1345 C C . ALA A 1 181 ? -3.309 -10.479 13.924 1.00 95.62 181 ALA A C 1
ATOM 1347 O O . ALA A 1 181 ? -3.115 -10.863 15.078 1.00 95.62 181 ALA A O 1
ATOM 1348 N N . LEU A 1 182 ? -4.428 -9.828 13.584 1.00 95.56 182 LEU A N 1
ATOM 1349 C CA . LEU A 1 182 ? -5.534 -9.589 14.519 1.00 95.56 182 LEU A CA 1
ATOM 1350 C C . LEU A 1 182 ? -6.231 -10.897 14.929 1.00 95.56 182 LEU A C 1
ATOM 1352 O O . LEU A 1 182 ? -6.474 -11.114 16.116 1.00 95.56 182 LEU A O 1
ATOM 1356 N N . GLN A 1 183 ? -6.493 -11.811 13.991 1.00 95.44 183 GLN A N 1
ATOM 1357 C CA . GLN A 1 183 ? -7.056 -13.131 14.315 1.00 95.44 183 GLN A CA 1
ATOM 1358 C C . GLN A 1 183 ? -6.149 -13.922 15.266 1.00 95.44 183 GLN A C 1
ATOM 1360 O O . GLN A 1 183 ? -6.627 -14.490 16.247 1.00 95.44 183 GLN A O 1
ATOM 1365 N N . ALA A 1 184 ? -4.832 -13.905 15.035 1.00 95.94 184 ALA A N 1
ATOM 1366 C CA . ALA A 1 184 ? -3.852 -14.559 15.903 1.00 95.94 184 ALA A CA 1
ATOM 1367 C C . ALA A 1 184 ? -3.815 -13.974 17.331 1.00 95.94 184 ALA A C 1
ATOM 1369 O O . ALA A 1 184 ? -3.451 -14.676 18.274 1.00 95.94 184 ALA A O 1
ATOM 1370 N N . ARG A 1 185 ? -4.227 -12.711 17.506 1.00 94.38 185 ARG A N 1
ATOM 1371 C CA . ARG A 1 185 ? -4.396 -12.050 18.814 1.00 94.38 185 ARG A CA 1
ATOM 1372 C C . ARG A 1 185 ? -5.742 -12.360 19.485 1.00 94.38 185 ARG A C 1
ATOM 1374 O O . ARG A 1 185 ? -5.971 -11.919 20.607 1.00 94.38 185 ARG A O 1
ATOM 1381 N N . GLY A 1 186 ? -6.615 -13.131 18.834 1.00 94.94 186 GLY A N 1
ATOM 1382 C CA . GLY A 1 186 ? -7.918 -13.543 19.361 1.00 94.94 186 GLY A CA 1
ATOM 1383 C C . GLY A 1 186 ? -9.089 -12.654 18.938 1.00 94.94 186 GLY A C 1
ATOM 1384 O O . GLY A 1 186 ? -10.204 -12.854 19.423 1.00 94.94 186 GLY A O 1
ATOM 1385 N N . TYR A 1 187 ? -8.876 -11.693 18.034 1.00 94.69 187 TYR A N 1
ATOM 1386 C CA . TYR A 1 187 ? -9.969 -10.893 17.488 1.00 94.69 187 TYR A CA 1
ATOM 1387 C C . TYR A 1 187 ? -10.794 -11.694 16.478 1.00 94.69 187 TYR A C 1
ATOM 1389 O O . TYR A 1 187 ? -10.269 -12.462 15.671 1.00 94.69 187 TYR A O 1
ATOM 1397 N N . THR A 1 188 ? -12.109 -11.473 16.486 1.00 94.94 188 THR A N 1
ATOM 1398 C CA . THR A 1 188 ? -12.985 -11.968 15.418 1.00 94.94 188 THR A CA 1
ATOM 1399 C C . THR A 1 188 ? -12.903 -11.015 14.233 1.00 94.94 188 THR A C 1
ATOM 1401 O O . THR A 1 188 ? -13.155 -9.822 14.382 1.00 94.94 188 THR A O 1
ATOM 1404 N N . VAL A 1 189 ? -12.569 -11.546 13.059 1.00 93.56 189 VAL A N 1
ATOM 1405 C CA . VAL A 1 189 ? -12.557 -10.792 11.802 1.00 93.56 189 VAL A CA 1
ATOM 1406 C C . VAL A 1 189 ? -13.701 -11.289 10.933 1.00 93.56 189 VAL A C 1
ATOM 1408 O O . VAL A 1 189 ? -13.721 -12.454 10.538 1.00 93.56 189 VAL A O 1
ATOM 1411 N N . THR A 1 190 ? -14.634 -10.390 10.636 1.00 93.81 190 THR A N 1
ATOM 1412 C CA . THR A 1 190 ? -15.781 -10.648 9.763 1.00 93.81 190 THR A CA 1
ATOM 1413 C C . THR A 1 190 ? -15.602 -9.850 8.482 1.00 93.81 190 THR A C 1
ATOM 1415 O O . THR A 1 190 ? -15.470 -8.627 8.525 1.00 93.81 190 THR A O 1
ATOM 1418 N N . ALA A 1 191 ? -15.577 -10.541 7.345 1.00 89.94 191 ALA A N 1
ATOM 1419 C CA . ALA A 1 191 ? -15.518 -9.895 6.041 1.00 89.94 191 ALA A CA 1
ATOM 1420 C C . ALA A 1 191 ? -16.894 -9.296 5.676 1.00 89.94 191 ALA A C 1
ATOM 1422 O O . ALA A 1 191 ? -17.918 -9.841 6.097 1.00 89.94 191 ALA A O 1
ATOM 1423 N N . PRO A 1 192 ? -16.952 -8.190 4.914 1.00 88.88 192 PRO A N 1
ATOM 1424 C CA . PRO A 1 192 ? -18.217 -7.519 4.592 1.00 88.88 192 PRO A CA 1
ATOM 1425 C C . PRO A 1 192 ? -19.182 -8.407 3.789 1.00 88.88 192 PRO A C 1
ATOM 1427 O O . PRO A 1 192 ? -20.390 -8.312 3.950 1.00 88.88 192 PRO A O 1
ATOM 1430 N N . ASP A 1 193 ? -18.646 -9.323 2.991 1.00 85.31 193 ASP A N 1
ATOM 1431 C CA . ASP A 1 193 ? -19.366 -10.306 2.181 1.00 85.31 193 ASP A CA 1
ATOM 1432 C C . ASP A 1 193 ? -19.769 -11.574 2.959 1.00 85.31 193 ASP A C 1
ATOM 1434 O O . ASP A 1 193 ? -20.493 -12.423 2.446 1.00 85.31 193 ASP A O 1
ATOM 1438 N N . ALA A 1 194 ? -19.358 -11.713 4.225 1.00 78.44 194 ALA A N 1
ATOM 1439 C CA . ALA A 1 194 ? -19.804 -12.819 5.077 1.00 78.44 194 ALA A CA 1
ATOM 1440 C C . ALA A 1 194 ? -21.278 -12.671 5.521 1.00 78.44 194 ALA A C 1
ATOM 1442 O O . ALA A 1 194 ? -21.893 -13.645 5.960 1.00 78.44 194 ALA A O 1
ATOM 1443 N N . GLY A 1 195 ? -21.846 -11.460 5.419 1.00 55.94 195 GLY A N 1
ATOM 1444 C CA . GLY A 1 195 ? -23.205 -11.116 5.858 1.00 55.94 195 GLY A CA 1
ATOM 1445 C C . GLY A 1 195 ? -24.332 -11.578 4.928 1.00 55.94 195 GLY A C 1
ATOM 1446 O O . GLY A 1 195 ? -25.452 -11.795 5.403 1.00 55.94 195 GLY A O 1
ATOM 1447 N N . ASP A 1 196 ? -24.039 -11.841 3.651 1.00 50.19 196 ASP A N 1
ATOM 1448 C CA . ASP A 1 196 ? -25.043 -12.244 2.650 1.00 50.19 196 ASP A CA 1
ATOM 1449 C C . ASP A 1 196 ? -25.591 -13.665 2.869 1.00 50.19 196 ASP A C 1
ATOM 1451 O O . ASP A 1 196 ? -26.573 -14.068 2.246 1.00 50.19 196 ASP A O 1
ATOM 1455 N N . ALA A 1 197 ? -25.021 -14.423 3.811 1.00 48.16 197 ALA A N 1
ATOM 1456 C CA . ALA A 1 197 ? -25.591 -15.690 4.249 1.00 48.16 197 ALA A CA 1
ATOM 1457 C C . ALA A 1 197 ? -26.665 -15.544 5.347 1.00 48.16 197 ALA A C 1
ATOM 1459 O O . ALA A 1 197 ? -27.436 -16.486 5.522 1.00 48.16 197 ALA A O 1
ATOM 1460 N N . THR A 1 198 ? -26.753 -14.426 6.099 1.00 40.41 198 THR A N 1
ATOM 1461 C CA . THR A 1 198 ? -27.694 -14.357 7.251 1.00 40.41 198 THR A CA 1
ATOM 1462 C C . THR A 1 198 ? -28.208 -12.992 7.747 1.00 40.41 198 THR A C 1
ATOM 1464 O O . THR A 1 198 ? -29.001 -13.011 8.688 1.00 40.41 198 THR A O 1
ATOM 1467 N N . ALA A 1 199 ? -27.879 -11.821 7.187 1.00 39.66 199 ALA A N 1
ATOM 1468 C CA . ALA A 1 199 ? -28.378 -10.563 7.773 1.00 39.66 199 ALA A CA 1
ATOM 1469 C C . ALA A 1 199 ? -28.846 -9.521 6.749 1.00 39.66 199 ALA A C 1
ATOM 1471 O O . ALA A 1 199 ? -28.053 -8.917 6.040 1.00 39.66 199 ALA A O 1
ATOM 1472 N N . ALA A 1 200 ? -30.158 -9.264 6.745 1.00 41.22 200 ALA A N 1
ATOM 1473 C CA . ALA A 1 200 ? -30.731 -8.039 6.205 1.00 41.22 200 ALA A CA 1
ATOM 1474 C C . ALA A 1 200 ? -30.216 -6.835 7.013 1.00 41.22 200 ALA A C 1
ATOM 1476 O O . ALA A 1 200 ? -30.345 -6.790 8.238 1.00 41.22 200 ALA A O 1
ATOM 1477 N N . ASP A 1 201 ? -29.627 -5.879 6.308 1.00 39.44 201 ASP A N 1
ATOM 1478 C CA . ASP A 1 201 ? -28.969 -4.694 6.850 1.00 39.44 201 ASP A CA 1
ATOM 1479 C C . ASP A 1 201 ? -30.001 -3.666 7.384 1.00 39.44 201 ASP A C 1
ATOM 1481 O O . ASP A 1 201 ? -30.917 -3.289 6.644 1.00 39.44 201 ASP A O 1
ATOM 1485 N N . PRO A 1 202 ? -29.913 -3.167 8.636 1.00 44.47 202 PRO A N 1
ATOM 1486 C CA . PRO A 1 202 ? -30.811 -2.121 9.136 1.00 44.47 202 PRO A CA 1
ATOM 1487 C C . PRO A 1 202 ? -30.435 -0.708 8.654 1.00 44.47 202 PRO A C 1
ATOM 1489 O O . PRO A 1 202 ? -31.145 0.250 8.963 1.00 44.47 202 PRO A O 1
ATOM 1492 N N . ALA A 1 203 ? -29.345 -0.545 7.900 1.00 48.50 203 ALA A N 1
ATOM 1493 C CA . ALA A 1 203 ? -28.856 0.751 7.439 1.00 48.50 203 ALA A CA 1
ATOM 1494 C C . ALA A 1 203 ? -28.993 0.921 5.917 1.00 48.50 203 ALA A C 1
ATOM 1496 O O . ALA A 1 203 ? -28.014 1.120 5.209 1.00 48.50 203 ALA A O 1
ATOM 1497 N N . THR A 1 204 ? -30.225 0.913 5.400 1.00 34.97 204 THR A N 1
ATOM 1498 C CA . THR A 1 204 ? -30.485 1.499 4.073 1.00 34.97 204 THR A CA 1
ATOM 1499 C C . THR A 1 204 ? -30.746 3.001 4.241 1.00 34.97 204 THR A C 1
ATOM 1501 O O . THR A 1 204 ? -31.807 3.366 4.755 1.00 34.97 204 THR A O 1
ATOM 1504 N N . PRO A 1 205 ? -29.847 3.914 3.827 1.00 43.25 205 PRO A N 1
ATOM 1505 C CA . PRO A 1 205 ? -30.224 5.311 3.690 1.00 43.25 205 PRO A CA 1
ATOM 1506 C C . PRO A 1 205 ? -31.209 5.423 2.522 1.00 43.25 205 PRO A C 1
ATOM 1508 O O . PRO A 1 205 ? -30.917 5.015 1.397 1.00 43.25 205 PRO A O 1
ATOM 1511 N N . ALA A 1 206 ? -32.402 5.950 2.800 1.00 40.16 206 ALA A N 1
ATOM 1512 C CA . ALA A 1 206 ? -33.407 6.218 1.784 1.00 40.16 206 ALA A CA 1
ATOM 1513 C C . ALA A 1 206 ? -32.798 7.067 0.656 1.00 40.16 206 ALA A C 1
ATOM 1515 O O . ALA A 1 206 ? -32.205 8.118 0.903 1.00 40.16 206 ALA A O 1
ATOM 1516 N N . SER A 1 207 ? -32.952 6.589 -0.579 1.00 40.47 207 SER A N 1
ATOM 1517 C CA . SER A 1 207 ? -32.594 7.309 -1.798 1.00 40.47 207 SER A CA 1
ATOM 1518 C C . SER A 1 207 ? -33.255 8.691 -1.786 1.00 40.47 207 SER A C 1
ATOM 1520 O O . SER A 1 207 ? -34.476 8.811 -1.897 1.00 40.47 207 SER A O 1
ATOM 1522 N N . VAL A 1 208 ? -32.458 9.744 -1.602 1.00 46.09 208 VAL A N 1
ATOM 1523 C CA . VAL A 1 208 ? -32.927 11.120 -1.765 1.00 46.09 208 VAL A CA 1
ATOM 1524 C C . VAL A 1 208 ? -33.006 11.380 -3.265 1.00 46.09 208 VAL A C 1
ATOM 1526 O O . VAL A 1 208 ? -31.985 11.506 -3.940 1.00 46.09 208 VAL A O 1
ATOM 1529 N N . ALA A 1 209 ? -34.230 11.415 -3.791 1.00 40.72 209 ALA A N 1
ATOM 1530 C CA . ALA A 1 209 ? -34.493 11.811 -5.167 1.00 40.72 209 ALA A CA 1
ATOM 1531 C C . ALA A 1 209 ? -33.987 13.249 -5.419 1.00 40.72 209 ALA A C 1
ATOM 1533 O O . ALA A 1 209 ? -34.120 14.106 -4.539 1.00 40.72 209 ALA A O 1
ATOM 1534 N N . PRO A 1 210 ? -33.425 13.549 -6.603 1.00 40.62 210 PRO A N 1
ATOM 1535 C CA . PRO A 1 210 ? -32.985 14.899 -6.928 1.00 40.62 210 PRO A CA 1
ATOM 1536 C C . PRO A 1 210 ? -34.185 15.851 -7.034 1.00 40.62 210 PRO A C 1
ATOM 1538 O O . PRO A 1 210 ? -35.214 15.518 -7.623 1.00 40.62 210 PRO A O 1
ATOM 1541 N N . ALA A 1 211 ? -34.043 17.047 -6.457 1.00 42.34 211 ALA A N 1
ATOM 1542 C CA . ALA A 1 211 ? -35.034 18.116 -6.545 1.00 42.34 211 ALA A CA 1
ATOM 1543 C C . ALA A 1 211 ? -35.217 18.584 -8.006 1.00 42.34 211 ALA A C 1
ATOM 1545 O O . ALA A 1 211 ? -34.233 18.644 -8.751 1.00 42.34 211 ALA A O 1
ATOM 1546 N N . PRO A 1 212 ? -36.443 18.935 -8.437 1.00 40.22 212 PRO A N 1
ATOM 1547 C CA . PRO A 1 212 ? -36.676 19.411 -9.793 1.00 40.22 212 PRO A CA 1
ATOM 1548 C C . PRO A 1 212 ? -36.057 20.798 -9.998 1.00 40.22 212 PRO A C 1
ATOM 1550 O O . PRO A 1 212 ? -36.180 21.685 -9.153 1.00 40.22 212 PRO A O 1
ATOM 1553 N N . ALA A 1 213 ? -35.407 20.979 -11.147 1.00 42.69 213 ALA A N 1
ATOM 1554 C CA . ALA A 1 213 ? -34.874 22.259 -11.585 1.00 42.69 213 ALA A CA 1
ATOM 1555 C C . ALA A 1 213 ? -36.021 23.246 -11.854 1.00 42.69 213 ALA A C 1
ATOM 1557 O O . ALA A 1 213 ? -36.828 23.042 -12.762 1.00 42.69 213 ALA A O 1
ATOM 1558 N N . THR A 1 214 ? -36.078 24.333 -11.087 1.00 43.72 214 THR A N 1
ATOM 1559 C CA . THR A 1 214 ? -36.899 25.498 -11.421 1.00 43.72 214 THR A CA 1
ATOM 1560 C C . THR A 1 214 ? -36.218 26.260 -12.550 1.00 43.72 214 THR A C 1
ATOM 1562 O O . THR A 1 214 ? -35.138 26.823 -12.374 1.00 43.72 214 THR A O 1
ATOM 1565 N N . SER A 1 215 ? -36.845 26.228 -13.721 1.00 41.97 215 SER A N 1
ATOM 1566 C CA . SER A 1 215 ? -36.585 27.169 -14.806 1.00 41.97 215 SER A CA 1
ATOM 1567 C C . SER A 1 215 ? -37.408 28.419 -14.531 1.00 41.97 215 SER A C 1
ATOM 1569 O O . SER A 1 215 ? -38.623 28.300 -14.422 1.00 41.97 215 SER A O 1
ATOM 1571 N N . ASP A 1 216 ? -36.768 29.579 -14.448 1.00 43.69 216 ASP A N 1
ATOM 1572 C CA . ASP A 1 216 ? -37.441 30.863 -14.620 1.00 43.69 216 ASP A CA 1
ATOM 1573 C C . ASP A 1 216 ? -36.633 31.723 -15.597 1.00 43.69 216 ASP A C 1
ATOM 1575 O O . ASP A 1 216 ? -35.401 31.652 -15.645 1.00 43.69 216 ASP A O 1
ATOM 1579 N N . HIS A 1 217 ? -37.400 32.428 -16.427 1.00 42.47 217 HIS A N 1
ATOM 1580 C CA . HIS A 1 217 ? -37.023 33.234 -17.588 1.00 42.47 217 HIS A CA 1
ATOM 1581 C C . HIS A 1 217 ? -36.195 34.481 -17.268 1.00 42.47 217 HIS A C 1
ATOM 1583 O O . HIS A 1 217 ? -36.416 35.095 -16.200 1.00 42.47 217 HIS A O 1
#

Secondary structure (DSSP, 8-state):
-TTTT-TTGGGS-HHHHHHHHHHHHHHHTT---S-HHHHHHHHHHHHTTPPPP--------S-HHHHHHHHHHHS---HHHHHHHHHIIIIIHHHHHHHHHHHHHT-HHHHHHSPPPTHHHHHHHHHHTSHHHHHTT-TTHHHHHHHHHHHHHHHHHHH-S-------HHHHH-TTSHHHHHHHTT-----GGGGGGT---S------PPPPP----

Foldseek 3Di:
DQCVPVPVLVVDQLLVSLVVLLQSLCVVVVHDDDDPVVVVVVVVCVVVVNDDDDLDDDQDPPPVVVLVVCCVV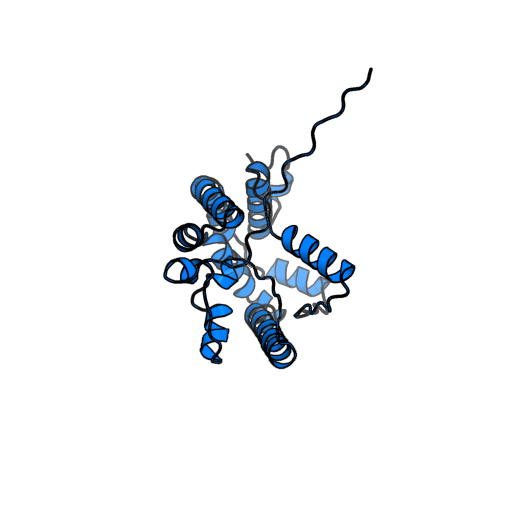FAQSCPVLNVLSVCCSVPVVVLVVQCVVCVVVVVVVSVLVRDDRCSVVVSVCSGLVIPSNVVSVNVCVVVSSQVSVLVVVVVDVVPDPDDDDDDPPCQVSPCPHNQVVCVVVVDDDDDPVNCVVPDDDPDDDPDDDDDDDDDDD

Radius of gyration: 21.83 Å; chains: 1; bounding box: 65×49×50 Å

Sequence (217 aa):
RYFGEDRGIGRYRPILAAAKLMKKAMQANGLRGDGEVTGTVATLAKQHGVKTVKPETTLEIREPRQAVKAFAASGPDGIACLGLVLDVVDHELPDFHARANAWATGDIDALRKVPESAYRDTCQSAITGAGFAKALGIDNLPARVEGAWLAAADDALAANTQSFAVLPMHDLLDPHGYLAALQARGYTVTAPDAGDATAADPATPASVAPAPATSDH